Protein 2RIK (pdb70)

CATH classification: 2.60.40.10 (+2 more: 2.60.40.10, 2.60.40.10)

GO terms:
  GO:0031433 telethonin binding (F, IPI)

Solvent-accessible surface area: 16302 Å² total; per-residue (Å²): 94,169,47,69,7,118,2,78,79,118,14,118,68,55,92,22,5,53,40,103,65,18,78,6,117,0,57,1,54,27,43,80,121,15,133,18,37,2,7,36,78,128,182,92,13,144,126,86,51,41,42,119,64,57,88,95,170,47,37,1,22,0,30,1,89,139,3,69,120,57,7,40,9,81,0,9,0,99,1,32,22,121,44,22,173,37,47,8,51,5,91,2,22,25,37,66,51,8,148,20,88,99,146,20,82,112,71,68,93,11,60,49,100,76,116,10,113,2,54,0,72,1,13,35,18,118,128,18,111,31,53,4,49,44,75,155,95,86,17,130,95,44,88,50,42,111,48,54,69,98,168,44,37,0,14,0,40,0,76,105,1,26,63,118,10,34,19,80,0,23,0,64,0,70,20,71,25,28,70,27,60,11,64,6,49,3,99,4,23,48,24,1,24,12,166,138,144,22,155,85,44,110,11,95,124,52,39,75,9,75,2,63,2,88,4,88,9,34,44,115,27,146,40,24,3,50,17,106,208,176,77,15,162,80,44,197,61,34,119,44,111,58,112,76,118,64,0,4,0,69,0,28,99,4,69,66,77,6,52,26,91,0,43,0,99,0,34,30,105,29,27,58,99,62,6,48,2,32,1,56,55,117,133

Secondary structure (DSSP, 8-state):
--PPPEEEE----EEEETT--EEEEEEEESSSPPEEEEEETTEEP-SSSSEEEEEETTEEEEEESS--GGG-EEEEEEEEETTEEEEEEEEEEEEPPPEEEEPPPSEEEEETT--EEEEEEEESSSPPEEEEEETTEEPPPSSSEEEEEETTEEEEEE-S--GGG-EEEEEEEE-SS-EEEEEEEEEEEPPPB--SPPPPEEE-TT--EEEEEE-BSSS--EEEEEETTEEE-BTTTEEEEEETTEEEEEE-S--GGG-EEEEEEEEETTEEEEEEEEEEE--

Sequence (283 aa):
AMAPPFFDLKPVSVDLALGESGTFKCHVTGTAPIKITWAKDNREIRPGGNYKMTLVENTATLTVLKVTKGDAGQYTCYASNVAGKDSCSAQLGVQEPPRFIKKLEPSRIVKQDEHTRYECKIGGSPEIKVLWYKDETEIQESSKFRMSFVESVAVLEMYNLSVEDSGDYTCEAHNAAGSASSSTSLKVKEPPVFRKKPHPVETLKGADVHLECELQGTPPFQVSWHKDKRELRSGKKYKIMSENFLTSIHILNVDSADIGEYQCKASNDVGSYTCVGSITLKA

B-factor: mean 24.02, std 8.61, range [12.74, 64.42]

InterPro domains:
  IPR003598 Immunoglobulin subtype 2 [SM00408] (18-87)
  IPR003598 Immunoglobulin subtype 2 [SM00408] (116-183)
  IPR003598 Immunoglobulin subtype 2 [SM00408] (913-980)
  IPR003598 Immunoglobulin subtype 2 [SM00408] (1051-1120)
  IPR003598 Immunoglobulin subtype 2 [SM00408] (1260-1328)
  IPR003598 Immunoglobulin subtype 2 [SM00408] (1416-1484)
  IPR003598 Immunoglobulin subtype 2 [SM00408] (1515-1584)
  IPR003598 Immunoglobulin subtype 2 [SM00408] (1800-1866)
  IPR003599 Immunoglobulin domain subtype [SM00409] (12-98)
  IPR003599 Immunoglobulin domain subtype [SM00409] (110-194)
  IPR003599 Immunoglobulin domain subtype [SM00409] (907-991)
  IPR003599 Immunoglobulin domain subtype [SM00409] (1045-1131)
  IPR003599 Immunoglobulin domain subtype [SM00409] (1254-1339)
  IPR003599 Immunoglobulin domain subtype [SM00409] (1410-1495)
  IPR003599 Immunoglobulin domain subtype [SM00409] (1509-1597)
  IPR003599 Immunoglobulin domain subtype [SM00409] (1656-1742)
  IPR003599 Immunoglobulin domain subtype [SM00409] (1794-1877)
  IPR007110 Immunoglobulin-like domain [PS50835] (6-98)
  IPR007110 Immunoglobulin-like domain [PS50835] (104-192)
  IPR007110 Immunoglobulin-like domain [PS50835] (901-989)

Nearest PDB structures (foldseek):
  2rjm-assembly1_A  TM=1.002E+00  e=8.381E-58  Oryctolagus cuniculus
  3b43-assembly1_A  TM=7.632E-01  e=1.114E-49  Oryctolagus cuniculus
  4u7m-assembly1_A  TM=6.659E-01  e=2.032E-24  Homo sapiens
  6s9f-assembly1_A  TM=4.995E-01  e=5.567E-23  Drosophila melanogaster
  7ok5-assembly1_A  TM=4.390E-01  e=4.512E-23  Mus musculus

Structure (mmCIF, N/CA/C/O backbone):
data_2RIK
#
_entry.id   2RIK
#
_cell.length_a   86.686
_cell.length_b   86.294
_cell.length_c   44.698
_cell.angle_alpha   90.000
_cell.angle_beta   104.970
_cell.angle_gamma   90.000
#
_symmetry.space_group_name_H-M   'C 1 2 1'
#
loop_
_entity.id
_entity.type
_entity.pdbx_description
1 polymer Titin
2 water water
#
loop_
_atom_site.group_PDB
_atom_site.id
_atom_site.type_symbol
_atom_site.label_atom_id
_atom_site.label_alt_id
_atom_site.label_comp_id
_atom_site.label_asym_id
_atom_site.label_entity_id
_atom_site.label_seq_id
_atom_site.pdbx_PDB_ins_code
_atom_site.Cartn_x
_atom_site.Cartn_y
_atom_site.Cartn_z
_atom_site.occupancy
_atom_site.B_iso_or_equiv
_atom_site.auth_seq_id
_atom_site.auth_comp_id
_atom_site.auth_asym_id
_atom_site.auth_atom_id
_atom_site.pdbx_PDB_model_num
ATOM 1 N N . ALA A 1 2 ? -1.441 -4.278 35.673 1.00 31.97 -2 ALA A N 1
ATOM 2 C CA . ALA A 1 2 ? -2.080 -4.323 36.993 1.00 30.11 -2 ALA A CA 1
ATOM 3 C C . ALA A 1 2 ? -1.547 -3.182 37.859 1.00 30.76 -2 ALA A C 1
ATOM 4 O O . ALA A 1 2 ? -0.806 -3.437 38.806 1.00 33.44 -2 ALA A O 1
ATOM 6 N N . MET A 1 3 ? -1.826 -1.928 37.463 1.00 29.54 -1 MET A N 1
ATOM 7 C CA . MET A 1 3 ? -1.945 -0.773 38.384 1.00 28.53 -1 MET A CA 1
ATOM 8 C C . MET A 1 3 ? -1.881 0.660 37.869 1.00 23.75 -1 MET A C 1
ATOM 9 O O . MET A 1 3 ? -2.859 1.338 38.069 1.00 24.16 -1 MET A O 1
ATOM 14 N N . ALA A 1 4 ? -0.797 1.145 37.254 1.00 19.03 0 ALA A N 1
ATOM 15 C CA . ALA A 1 4 ? -0.827 2.528 36.738 1.00 17.64 0 ALA A CA 1
ATOM 16 C C . ALA A 1 4 ? -1.049 2.518 35.229 1.00 15.97 0 ALA A C 1
ATOM 17 O O . ALA A 1 4 ? -0.300 1.888 34.513 1.00 15.74 0 ALA A O 1
ATOM 19 N N . PRO A 1 5 ? -2.025 3.286 34.731 1.00 15.53 1 PRO A N 1
ATOM 20 C CA . PRO A 1 5 ? -2.166 3.333 33.265 1.00 15.00 1 PRO A CA 1
ATOM 21 C C . PRO A 1 5 ? -1.047 4.138 32.612 1.00 14.49 1 PRO A C 1
ATOM 22 O O . PRO A 1 5 ? -0.329 4.849 33.287 1.00 14.78 1 PRO A O 1
ATOM 26 N N . PRO A 1 6 ? -0.931 4.071 31.280 1.00 14.67 2 PRO A N 1
ATOM 27 C CA . PRO A 1 6 ? 0.146 4.806 30.619 1.00 14.39 2 PRO A CA 1
ATOM 28 C C . PRO A 1 6 ? -0.088 6.283 30.705 1.00 14.38 2 PRO A C 1
ATOM 29 O O . PRO A 1 6 ? -1.233 6.736 30.700 1.00 15.49 2 PRO A O 1
ATOM 33 N N . PHE A 1 7 ? 0.991 7.060 30.748 1.00 14.61 3 PHE A N 1
ATOM 34 C CA . PHE A 1 7 ? 0.879 8.514 30.704 1.00 15.16 3 PHE A CA 1
ATOM 35 C C . PHE A 1 7 ? 2.104 8.996 29.922 1.00 15.37 3 PHE A C 1
ATOM 36 O O . PHE A 1 7 ? 3.243 8.683 30.310 1.00 15.72 3 PHE A O 1
ATOM 44 N N . PHE A 1 8 ? 1.907 9.744 28.846 1.00 14.35 4 PHE A N 1
ATOM 45 C CA . PHE A 1 8 ? 3.045 10.319 28.139 1.00 14.39 4 PHE A CA 1
ATOM 46 C C . PHE A 1 8 ? 3.564 11.536 28.872 1.00 15.39 4 PHE A C 1
ATOM 47 O O . PHE A 1 8 ? 2.887 12.565 28.903 1.00 17.08 4 PHE A O 1
ATOM 55 N N . ASP A 1 9 ? 4.736 11.400 29.481 1.00 14.62 5 ASP A N 1
ATOM 56 C CA . ASP A 1 9 ? 5.334 12.520 30.205 1.00 15.21 5 ASP A CA 1
ATOM 57 C C . ASP A 1 9 ? 6.297 13.357 29.357 1.00 15.61 5 ASP A C 1
ATOM 58 O O . ASP A 1 9 ? 6.779 14.410 29.810 1.00 16.48 5 ASP A O 1
ATOM 63 N N . LEU A 1 10 ? 6.563 12.921 28.127 1.00 15.47 6 LEU A N 1
ATOM 64 C CA . LEU A 1 10 ? 7.215 13.768 27.131 1.00 16.24 6 LEU A CA 1
ATOM 65 C C . LEU A 1 10 ? 6.427 13.517 25.876 1.00 16.80 6 LEU A C 1
ATOM 66 O O . LEU A 1 10 ? 6.274 12.376 25.444 1.00 17.57 6 LEU A O 1
ATOM 71 N N . LYS A 1 11 ? 5.913 14.593 25.300 1.00 16.21 7 LYS A N 1
ATOM 72 C CA . LYS A 1 11 ? 5.103 14.525 24.093 1.00 17.69 7 LYS A CA 1
ATOM 73 C C . LYS A 1 11 ? 5.922 14.946 22.875 1.00 17.85 7 LYS A C 1
ATOM 74 O O . LYS A 1 11 ? 6.903 15.705 23.007 1.00 17.78 7 LYS A O 1
ATOM 80 N N . PRO A 1 12 ? 5.549 14.429 21.686 1.00 18.06 8 PRO A N 1
ATOM 81 C CA . PRO A 1 12 ? 6.308 14.732 20.480 1.00 19.04 8 PRO A CA 1
ATOM 82 C C . PRO A 1 12 ? 6.079 16.175 20.028 1.00 20.07 8 PRO A C 1
ATOM 83 O O . PRO A 1 12 ? 5.061 16.785 20.360 1.00 20.15 8 PRO A O 1
ATOM 87 N N . VAL A 1 13 ? 7.026 16.669 19.244 1.00 20.34 9 VAL A N 1
ATOM 88 C CA . VAL A 1 13 ? 7.058 18.051 18.805 1.00 20.00 9 VAL A CA 1
ATOM 89 C C . VAL A 1 13 ? 6.777 18.093 17.295 1.00 19.39 9 VAL A C 1
ATOM 90 O O . VAL A 1 13 ? 7.405 17.371 16.528 1.00 19.74 9 VAL A O 1
ATOM 94 N N . SER A 1 14 ? 5.811 18.917 16.910 1.00 18.74 10 SER A N 1
ATOM 95 C CA . SER A 1 14 ? 5.499 19.139 15.498 1.00 19.69 10 SER A CA 1
ATOM 96 C C . SER A 1 14 ? 6.681 19.741 14.754 1.00 20.21 10 SER A C 1
ATOM 97 O O . SER A 1 14 ? 7.444 20.547 15.297 1.00 21.98 10 SER A O 1
ATOM 100 N N . VAL A 1 15 ? 6.784 19.374 13.488 1.00 20.24 11 VAL A N 1
ATOM 101 C CA . VAL A 1 15 ? 7.907 19.816 12.666 1.00 20.50 11 VAL A CA 1
ATOM 102 C C . VAL A 1 15 ? 7.499 19.960 11.216 1.00 20.15 11 VAL A C 1
ATOM 103 O O . VAL A 1 15 ? 6.558 19.297 10.752 1.00 18.87 11 VAL A O 1
ATOM 107 N N . ASP A 1 16 ? 8.217 20.843 10.507 1.00 19.89 12 ASP A N 1
ATOM 108 C CA . ASP A 1 16 ? 8.174 20.908 9.055 1.00 20.14 12 ASP A CA 1
ATOM 109 C C . ASP A 1 16 ? 9.526 20.367 8.557 1.00 19.63 12 ASP A C 1
ATOM 110 O O . ASP A 1 16 ? 10.605 20.746 9.073 1.00 21.06 12 ASP A O 1
ATOM 115 N N . LEU A 1 17 ? 9.462 19.450 7.594 1.00 17.02 13 LEU A N 1
ATOM 116 C CA . LEU A 1 17 ? 10.630 18.812 6.994 1.00 17.52 13 LEU A CA 1
ATOM 117 C C . LEU A 1 17 ? 10.650 19.066 5.499 1.00 17.39 13 LEU A C 1
ATOM 118 O O . LEU A 1 17 ? 9.599 19.067 4.857 1.00 17.61 13 LEU A O 1
ATOM 123 N N . ALA A 1 18 ? 11.839 19.255 4.934 1.00 17.19 14 ALA A N 1
ATOM 124 C CA . ALA A 1 18 ? 11.963 19.403 3.479 1.00 17.04 14 ALA A CA 1
ATOM 125 C C . ALA A 1 18 ? 11.813 18.088 2.734 1.00 16.77 14 ALA A C 1
ATOM 126 O O . ALA A 1 18 ? 12.236 17.045 3.226 1.00 17.58 14 ALA A O 1
ATOM 128 N N . LEU A 1 19 ? 11.219 18.115 1.530 1.00 16.33 15 LEU A N 1
ATOM 129 C CA . LEU A 1 19 ? 11.195 16.928 0.665 1.00 18.06 15 LEU A CA 1
ATOM 130 C C . LEU A 1 19 ? 12.564 16.285 0.578 1.00 19.03 15 LEU A C 1
ATOM 131 O O . LEU A 1 19 ? 13.591 16.986 0.396 1.00 19.22 15 LEU A O 1
ATOM 136 N N . GLY A 1 20 ? 12.585 14.970 0.761 1.00 19.12 16 GLY A N 1
ATOM 137 C CA . GLY A 1 20 ? 13.800 14.200 0.689 1.00 19.74 16 GLY A CA 1
ATOM 138 C C . GLY A 1 20 ? 14.535 14.052 2.002 1.00 21.22 16 GLY A C 1
ATOM 139 O O . GLY A 1 20 ? 15.419 13.199 2.113 1.00 22.49 16 GLY A O 1
ATOM 140 N N . GLU A 1 21 ? 14.214 14.880 2.991 1.00 19.82 17 GLU A N 1
ATOM 141 C CA . GLU A 1 21 ? 14.964 14.823 4.253 1.00 20.44 17 GLU A CA 1
ATOM 142 C C . GLU A 1 21 ? 14.355 13.761 5.181 1.00 20.39 17 GLU A C 1
ATOM 143 O O . GLU A 1 21 ? 13.506 12.998 4.757 1.00 20.54 17 GLU A O 1
ATOM 149 N N . SER A 1 22 ? 14.879 13.630 6.387 1.00 19.99 18 SER A N 1
ATOM 150 C CA . SER A 1 22 ? 14.317 12.699 7.363 1.00 19.56 18 SER A CA 1
ATOM 151 C C . SER A 1 22 ? 14.109 13.479 8.645 1.00 18.60 18 SER A C 1
ATOM 152 O O . SER A 1 22 ? 14.604 14.592 8.806 1.00 18.98 18 SER A O 1
ATOM 155 N N . GLY A 1 23 ? 13.365 12.874 9.562 1.00 17.87 19 GLY A N 1
ATOM 156 C CA . GLY A 1 23 ? 13.124 13.502 10.842 1.00 16.42 19 GLY A CA 1
ATOM 157 C C . GLY A 1 23 ? 12.470 12.503 11.763 1.00 16.23 19 GLY A C 1
ATOM 158 O O . GLY A 1 23 ? 11.876 11.515 11.315 1.00 15.21 19 GLY A O 1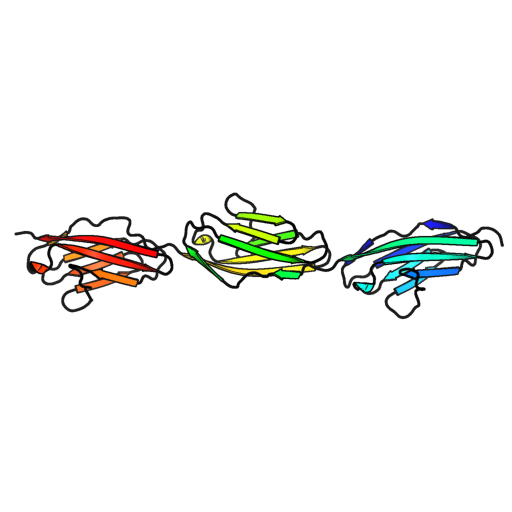
ATOM 159 N N . THR A 1 24 ? 12.532 12.798 13.061 1.00 16.07 20 THR A N 1
ATOM 160 C CA . THR A 1 24 ? 12.113 11.842 14.100 1.00 16.13 20 THR A CA 1
ATOM 161 C C . THR A 1 24 ? 11.196 12.487 15.128 1.00 17.06 20 THR A C 1
ATOM 162 O O . THR A 1 24 ? 11.551 13.544 15.676 1.00 19.24 20 THR A O 1
ATOM 166 N N . PHE A 1 25 ? 10.052 11.831 15.421 1.00 14.98 21 PHE A N 1
ATOM 167 C CA . PHE A 1 25 ? 9.212 12.197 16.592 1.00 15.79 21 PHE A CA 1
ATOM 168 C C . PHE A 1 25 ? 9.627 11.353 17.774 1.00 16.31 21 PHE A C 1
ATOM 169 O O . PHE A 1 25 ? 9.904 10.172 17.619 1.00 17.52 21 PHE A O 1
ATOM 177 N N . LYS A 1 26 ? 9.665 11.959 18.957 1.00 16.14 22 LYS A N 1
ATOM 178 C CA . LYS A 1 26 ? 10.083 11.277 20.170 1.00 17.37 22 LYS A CA 1
ATOM 179 C C . LYS A 1 26 ? 9.089 11.539 21.292 1.00 16.61 22 LYS A C 1
ATOM 180 O O . LYS A 1 26 ? 8.665 12.668 21.513 1.00 17.04 22 LYS A O 1
ATOM 186 N N . CYS A 1 27 ? 8.786 10.494 22.039 1.00 16.29 23 CYS A N 1
ATOM 187 C CA . CYS A 1 27 ? 8.020 10.678 23.265 1.00 16.95 23 CYS A CA 1
ATOM 188 C C . CYS A 1 27 ? 8.425 9.690 24.321 1.00 16.50 23 CYS A C 1
ATOM 189 O O . CYS A 1 27 ? 9.234 8.792 24.070 1.00 17.51 23 CYS A O 1
ATOM 192 N N . HIS A 1 28 ? 7.905 9.885 25.524 1.00 14.54 24 HIS A N 1
ATOM 193 C CA . HIS A 1 28 ? 8.290 9.024 26.632 1.00 14.60 24 HIS A CA 1
ATOM 194 C C . HIS A 1 28 ? 7.033 8.735 27.431 1.00 14.95 24 HIS A C 1
ATOM 195 O O . HIS A 1 28 ? 6.173 9.630 27.592 1.00 13.88 24 HIS A O 1
ATOM 202 N N . VAL A 1 29 ? 6.927 7.492 27.929 1.00 14.40 25 VAL A N 1
ATOM 203 C CA . VAL A 1 29 ? 5.714 7.051 28.636 1.00 15.28 25 VAL A CA 1
ATOM 204 C C . VAL A 1 29 ? 6.047 6.467 29.999 1.00 15.41 25 VAL A C 1
ATOM 205 O O . VAL A 1 29 ? 7.164 5.925 30.230 1.00 16.42 25 VAL A O 1
ATOM 209 N N . THR A 1 30 ? 5.118 6.632 30.937 1.00 14.42 26 THR A N 1
ATOM 210 C CA . THR A 1 30 ? 5.238 5.998 32.270 1.00 16.24 26 THR A CA 1
ATOM 211 C C . THR A 1 30 ? 4.028 5.083 32.435 1.00 15.98 26 THR A C 1
ATOM 212 O O . THR A 1 30 ? 3.032 5.243 31.725 1.00 15.85 26 THR A O 1
ATOM 216 N N . GLY A 1 31 ? 4.127 4.139 33.375 1.00 16.02 27 GLY A N 1
ATOM 217 C CA . GLY A 1 31 ? 3.002 3.281 33.739 1.00 15.80 27 GLY A CA 1
ATOM 218 C C . GLY A 1 31 ? 3.476 1.848 33.894 1.00 15.71 27 GLY A C 1
ATOM 219 O O . GLY A 1 31 ? 4.651 1.515 33.630 1.00 17.11 27 GLY A O 1
ATOM 220 N N . THR A 1 32 ? 2.558 1.002 34.329 1.00 14.67 28 THR A N 1
ATOM 221 C CA . THR A 1 32 ? 2.887 -0.396 34.602 1.00 15.23 28 THR A CA 1
ATOM 222 C C . THR A 1 32 ? 3.254 -1.174 33.343 1.00 15.37 28 THR A C 1
ATOM 223 O O . THR A 1 32 ? 2.512 -1.212 32.384 1.00 15.91 28 THR A O 1
ATOM 227 N N . ALA A 1 33 ? 4.428 -1.805 33.349 1.00 14.89 29 ALA A N 1
ATOM 228 C CA . ALA A 1 33 ? 4.899 -2.536 32.165 1.00 15.36 29 ALA A CA 1
ATOM 229 C C . ALA A 1 33 ? 4.174 -3.885 32.078 1.00 15.55 29 ALA A C 1
ATOM 230 O O . ALA A 1 33 ? 3.791 -4.450 33.103 1.00 17.14 29 ALA A O 1
ATOM 232 N N . PRO A 1 34 ? 3.995 -4.429 30.867 1.00 16.08 30 PRO A N 1
ATOM 233 C CA . PRO A 1 34 ? 4.396 -3.924 29.548 1.00 16.74 30 PRO A CA 1
ATOM 234 C C . PRO A 1 34 ? 3.416 -2.907 29.009 1.00 16.33 30 PRO A C 1
ATOM 235 O O . PRO A 1 34 ? 2.180 -3.114 29.118 1.00 17.04 30 PRO A O 1
ATOM 239 N N . ILE A 1 35 ? 3.971 -1.810 28.484 1.00 16.33 31 ILE A N 1
ATOM 240 C CA . ILE A 1 35 ? 3.130 -0.825 27.782 1.00 16.03 31 ILE A CA 1
ATOM 241 C C . ILE A 1 35 ? 3.321 -1.094 26.303 1.00 17.18 31 ILE A C 1
ATOM 242 O O . ILE A 1 35 ? 4.460 -1.035 25.790 1.00 18.64 31 ILE A O 1
ATOM 247 N N . LYS A 1 36 ? 2.214 -1.398 25.629 1.00 16.85 32 LYS A N 1
ATOM 248 C CA . LYS A 1 36 ? 2.222 -1.602 24.174 1.00 18.14 32 LYS A CA 1
ATOM 249 C C . LYS A 1 36 ? 2.159 -0.262 23.480 1.00 16.64 32 LYS A C 1
ATOM 250 O O . LYS A 1 36 ? 1.310 0.565 23.825 1.00 16.54 32 LYS A O 1
ATOM 256 N N . ILE A 1 37 ? 3.007 -0.067 22.473 1.00 14.98 33 ILE A N 1
ATOM 257 C CA . ILE A 1 37 ? 3.038 1.163 21.701 1.00 15.62 33 ILE A CA 1
ATOM 258 C C . ILE A 1 37 ? 2.733 0.891 20.249 1.00 15.79 33 ILE A C 1
ATOM 259 O O . ILE A 1 37 ? 3.278 -0.058 19.649 1.00 16.85 33 ILE A O 1
ATOM 264 N N . THR A 1 38 ? 1.827 1.683 19.690 1.00 15.63 34 THR A N 1
ATOM 265 C CA . THR A 1 38 ? 1.575 1.650 18.247 1.00 15.68 34 THR A CA 1
ATOM 266 C C . THR A 1 38 ? 1.587 3.110 17.771 1.00 15.73 34 THR A C 1
ATOM 267 O O . THR A 1 38 ? 1.352 4.043 18.544 1.00 17.94 34 THR A O 1
ATOM 271 N N . TRP A 1 39 ? 1.865 3.311 16.497 1.00 14.92 35 TRP A N 1
ATOM 272 C CA . TRP A 1 39 ? 1.765 4.631 15.887 1.00 14.06 35 TRP A CA 1
ATOM 273 C C . TRP A 1 39 ? 0.736 4.637 14.778 1.00 14.42 35 TRP A C 1
ATOM 274 O O . TRP A 1 39 ? 0.480 3.594 14.157 1.00 15.64 35 TRP A O 1
ATOM 285 N N . ALA A 1 40 ? 0.173 5.820 14.526 1.00 12.93 36 ALA A N 1
ATOM 286 C CA . ALA A 1 40 ? -0.741 5.986 13.387 1.00 14.23 36 ALA A CA 1
ATOM 287 C C . ALA A 1 40 ? -0.394 7.250 12.643 1.00 15.65 36 ALA A C 1
ATOM 288 O O . ALA A 1 40 ? 0.066 8.234 13.224 1.00 16.38 36 ALA A O 1
ATOM 290 N N . LYS A 1 41 ? -0.622 7.222 11.336 1.00 14.47 37 LYS A N 1
ATOM 291 C CA . LYS A 1 41 ? -0.447 8.399 10.479 1.00 14.79 37 LYS A CA 1
ATOM 292 C C . LYS A 1 41 ? -1.845 8.667 9.893 1.00 14.69 37 LYS A C 1
ATOM 293 O O . LYS A 1 41 ? -2.421 7.848 9.168 1.00 15.87 37 LYS A O 1
ATOM 299 N N . ASP A 1 42 ? -2.399 9.828 10.259 1.00 16.07 38 ASP A N 1
ATOM 300 C CA . ASP A 1 42 ? -3.795 10.167 9.905 1.00 16.11 38 ASP A CA 1
ATOM 301 C C . ASP A 1 42 ? -4.721 8.973 10.179 1.00 15.54 38 ASP A C 1
ATOM 302 O O . ASP A 1 42 ? -5.556 8.580 9.342 1.00 15.73 38 ASP A O 1
ATOM 307 N N . ASN A 1 43 ? -4.535 8.421 11.381 1.00 14.40 39 ASN A N 1
ATOM 308 C CA . ASN A 1 43 ? -5.317 7.307 11.914 1.00 13.41 39 ASN A CA 1
ATOM 309 C C . ASN A 1 43 ? -5.005 5.931 11.369 1.00 12.95 39 ASN A C 1
ATOM 310 O O . ASN A 1 43 ? -5.475 4.961 11.918 1.00 13.80 39 ASN A O 1
ATOM 315 N N . ARG A 1 44 ? -4.245 5.838 10.286 1.00 13.27 40 ARG A N 1
ATOM 316 C CA . ARG A 1 44 ? -3.865 4.532 9.772 1.00 13.65 40 ARG A CA 1
ATOM 317 C C . ARG A 1 44 ? -2.667 3.955 10.549 1.00 13.50 40 ARG A C 1
ATOM 318 O O . ARG A 1 44 ? -1.641 4.633 10.710 1.00 14.78 40 ARG A O 1
ATOM 326 N N . GLU A 1 45 ? -2.782 2.696 10.980 1.00 13.85 41 GLU A N 1
ATOM 327 C CA . GLU A 1 45 ? -1.692 2.023 11.697 1.00 15.61 41 GLU A CA 1
ATOM 328 C C . GLU A 1 45 ? -0.427 2.078 10.858 1.00 15.67 41 GLU A C 1
ATOM 329 O O . GLU A 1 45 ? -0.464 1.757 9.630 1.00 16.25 41 GLU A O 1
ATOM 335 N N . ILE A 1 46 ? 0.673 2.499 11.492 1.00 14.71 42 ILE A N 1
ATOM 336 C CA . ILE A 1 46 ? 1.975 2.469 10.813 1.00 16.67 42 ILE A CA 1
ATOM 337 C C . ILE A 1 46 ? 2.580 1.071 10.946 1.00 17.77 42 ILE A C 1
ATOM 338 O O . ILE A 1 46 ? 2.732 0.531 12.045 1.00 19.25 42 ILE A O 1
ATOM 343 N N . ARG A 1 47 ? 2.940 0.518 9.799 1.00 20.24 43 ARG A N 1
ATOM 344 C CA . ARG A 1 47 ? 3.458 -0.833 9.719 1.00 22.49 43 ARG A CA 1
ATOM 345 C C . ARG A 1 47 ? 4.913 -0.752 9.282 1.00 23.24 43 ARG A C 1
ATOM 346 O O . ARG A 1 47 ? 5.283 0.174 8.557 1.00 23.10 43 ARG A O 1
ATOM 354 N N . PRO A 1 48 ? 5.746 -1.708 9.744 1.00 25.03 44 PRO A N 1
ATOM 355 C CA . PRO A 1 48 ? 7.172 -1.699 9.378 1.00 25.44 44 PRO A CA 1
ATOM 356 C C . PRO A 1 48 ? 7.425 -2.018 7.910 1.00 25.90 44 PRO A C 1
ATOM 357 O O . PRO A 1 48 ? 6.557 -2.601 7.235 1.00 26.31 44 PRO A O 1
ATOM 361 N N . GLY A 1 49 ? 8.609 -1.643 7.427 1.00 26.05 45 GLY A N 1
ATOM 362 C CA . GLY A 1 49 ? 9.088 -2.055 6.098 1.00 26.49 45 GLY A CA 1
ATOM 363 C C . GLY A 1 49 ? 8.849 -1.038 4.993 1.00 26.53 45 GLY A C 1
ATOM 364 O O . GLY A 1 49 ? 9.056 -1.330 3.804 1.00 27.61 45 GLY A O 1
ATOM 365 N N . GLY A 1 50 ? 8.394 0.154 5.384 1.00 25.22 46 GLY A N 1
ATOM 366 C CA . GLY A 1 50 ? 8.100 1.215 4.431 1.00 23.79 46 GLY A CA 1
ATOM 367 C C . GLY A 1 50 ? 8.951 2.423 4.769 1.00 22.79 46 GLY A C 1
ATOM 368 O O . GLY A 1 50 ? 10.142 2.294 5.027 1.00 23.90 46 GLY A O 1
ATOM 369 N N . ASN A 1 51 ? 8.328 3.591 4.788 1.00 20.70 47 ASN A N 1
ATOM 370 C CA . ASN A 1 51 ? 9.059 4.845 4.962 1.00 19.49 47 ASN A CA 1
ATOM 371 C C . ASN A 1 51 ? 9.148 5.266 6.420 1.00 19.62 47 ASN A C 1
ATOM 372 O O . ASN A 1 51 ? 9.666 6.329 6.700 1.00 19.06 47 ASN A O 1
ATOM 377 N N . TYR A 1 52 ? 8.622 4.454 7.331 1.00 18.65 48 TYR A N 1
ATOM 378 C CA . TYR A 1 52 ? 8.596 4.837 8.743 1.00 19.56 48 TYR A CA 1
ATOM 379 C C . TYR A 1 52 ? 9.357 3.767 9.529 1.00 20.26 48 TYR A C 1
ATOM 380 O O . TYR A 1 52 ? 9.218 2.554 9.242 1.00 22.20 48 TYR A O 1
ATOM 389 N N . LYS A 1 53 ? 10.178 4.195 10.484 1.00 18.82 49 LYS A N 1
ATOM 390 C CA . LYS A 1 53 ? 10.869 3.261 11.345 1.00 19.80 49 LYS A CA 1
ATOM 391 C C . LYS A 1 53 ? 10.515 3.620 12.788 1.00 19.82 49 LYS A C 1
ATOM 392 O O . LYS A 1 53 ? 10.677 4.774 13.193 1.00 19.68 49 LYS A O 1
ATOM 398 N N . MET A 1 54 ? 10.008 2.637 13.517 1.00 19.87 50 MET A N 1
ATOM 399 C CA . MET A 1 54 ? 9.648 2.808 14.932 1.00 22.21 50 MET A CA 1
ATOM 400 C C . MET A 1 54 ? 10.736 2.188 15.791 1.00 20.91 50 MET A C 1
ATOM 401 O O . MET A 1 54 ? 11.288 1.133 15.454 1.00 22.43 50 MET A O 1
ATOM 406 N N . THR A 1 55 ? 11.074 2.863 16.883 1.00 19.21 51 THR A N 1
ATOM 407 C CA . THR A 1 55 ? 11.925 2.256 17.895 1.00 19.79 51 THR A CA 1
ATOM 408 C C . THR A 1 55 ? 11.292 2.429 19.256 1.00 18.97 51 THR A C 1
ATOM 409 O O . THR A 1 55 ? 10.578 3.412 19.511 1.00 19.45 51 THR A O 1
ATOM 413 N N . LEU A 1 56 ? 11.538 1.472 20.133 1.00 18.16 52 LEU A N 1
ATOM 414 C CA . LEU A 1 56 ? 11.046 1.564 21.496 1.00 19.68 52 LEU A CA 1
ATOM 415 C C . LEU A 1 56 ? 12.138 1.027 22.411 1.00 20.62 52 LEU A C 1
ATOM 416 O O . LEU A 1 56 ? 12.515 -0.143 22.316 1.00 22.88 52 LEU A O 1
ATOM 421 N N . VAL A 1 57 ? 12.670 1.881 23.270 1.00 20.22 53 VAL A N 1
ATOM 422 C CA . VAL A 1 57 ? 13.693 1.414 24.198 1.00 20.71 53 VAL A CA 1
ATOM 423 C C . VAL A 1 57 ? 13.398 1.975 25.574 1.00 19.63 53 VAL A C 1
ATOM 424 O O . VAL A 1 57 ? 13.356 3.189 25.745 1.00 18.20 53 VAL A O 1
ATOM 428 N N . GLU A 1 58 ? 13.175 1.089 26.539 1.00 20.22 54 GLU A N 1
ATOM 429 C CA . GLU A 1 58 ? 12.825 1.487 27.898 1.00 21.59 54 GLU A CA 1
ATOM 430 C C . GLU A 1 58 ? 11.861 2.667 27.949 1.00 21.13 54 GLU A C 1
ATOM 431 O O . GLU A 1 58 ? 12.182 3.699 28.532 1.00 23.41 54 GLU A O 1
ATOM 437 N N . ASN A 1 59 ? 10.717 2.505 27.324 1.00 21.30 55 ASN A N 1
ATOM 438 C CA . ASN A 1 59 ? 9.638 3.501 27.405 1.00 19.43 55 ASN A CA 1
ATOM 439 C C . ASN A 1 59 ? 9.865 4.851 26.673 1.00 18.75 55 ASN A C 1
ATOM 440 O O . ASN A 1 59 ? 9.016 5.752 26.762 1.00 17.74 55 ASN A O 1
ATOM 445 N N . THR A 1 60 ? 10.948 4.963 25.926 1.00 17.74 56 THR A N 1
ATOM 446 C CA . THR A 1 60 ? 11.120 6.062 24.968 1.00 16.43 56 THR A CA 1
ATOM 447 C C . THR A 1 60 ? 10.728 5.533 23.589 1.00 16.91 56 THR A C 1
ATOM 448 O O . THR A 1 60 ? 11.310 4.545 23.109 1.00 16.54 56 THR A O 1
ATOM 452 N N . ALA A 1 61 ? 9.736 6.160 22.962 1.00 15.55 57 ALA A N 1
ATOM 453 C CA . ALA A 1 61 ? 9.259 5.708 21.664 1.00 16.16 57 ALA A CA 1
ATOM 454 C C . ALA A 1 61 ? 9.602 6.743 20.623 1.00 16.30 57 ALA A C 1
ATOM 455 O O . ALA A 1 61 ? 9.387 7.913 20.834 1.00 17.21 57 ALA A O 1
ATOM 457 N N . THR A 1 62 ? 10.112 6.296 19.483 1.00 15.61 58 THR A N 1
ATOM 458 C CA . THR A 1 62 ? 10.447 7.213 18.408 1.00 15.96 58 THR A CA 1
ATOM 459 C C . THR A 1 62 ? 9.869 6.710 17.084 1.00 16.16 58 THR A C 1
ATOM 460 O O . THR A 1 62 ? 9.710 5.493 16.891 1.00 16.57 58 THR A O 1
ATOM 464 N N . LEU A 1 63 ? 9.539 7.649 16.203 1.00 15.30 59 LEU A N 1
ATOM 465 C CA . LEU A 1 63 ? 9.079 7.346 14.842 1.00 15.06 59 LEU A CA 1
ATOM 466 C C . LEU A 1 63 ? 9.866 8.218 13.900 1.00 14.91 59 LEU A C 1
ATOM 467 O O . LEU A 1 63 ? 9.829 9.431 14.005 1.00 15.08 59 LEU A O 1
ATOM 472 N N . THR A 1 64 ? 10.597 7.572 13.003 1.00 13.91 60 THR A N 1
ATOM 473 C CA . THR A 1 64 ? 11.418 8.274 12.033 1.00 15.68 60 THR A CA 1
ATOM 474 C C . THR A 1 64 ? 10.798 8.152 10.659 1.00 15.19 60 THR A C 1
ATOM 475 O O . THR A 1 64 ? 10.444 7.041 10.213 1.00 15.59 60 THR A O 1
ATOM 479 N N . VAL A 1 65 ? 10.638 9.293 9.983 1.00 15.85 61 VAL A N 1
ATOM 480 C CA . VAL A 1 65 ? 10.242 9.293 8.575 1.00 17.52 61 VAL A CA 1
ATOM 481 C C . VAL A 1 65 ? 11.565 9.293 7.785 1.00 17.48 61 VAL A C 1
ATOM 482 O O . VAL A 1 65 ? 12.382 10.233 7.897 1.00 18.39 61 VAL A O 1
ATOM 486 N N . LEU A 1 66 ? 11.758 8.245 6.978 1.00 18.82 62 LEU A N 1
ATOM 487 C CA . LEU A 1 66 ? 13.074 7.981 6.401 1.00 18.72 62 LEU A CA 1
ATOM 488 C C . LEU A 1 66 ? 13.466 8.907 5.245 1.00 18.76 62 LEU A C 1
ATOM 489 O O . LEU A 1 66 ? 14.594 9.416 5.178 1.00 18.17 62 LEU A O 1
ATOM 494 N N . LYS A 1 67 ? 12.532 9.118 4.329 1.00 18.64 63 LYS A N 1
ATOM 495 C CA . LYS A 1 67 ? 12.755 10.017 3.197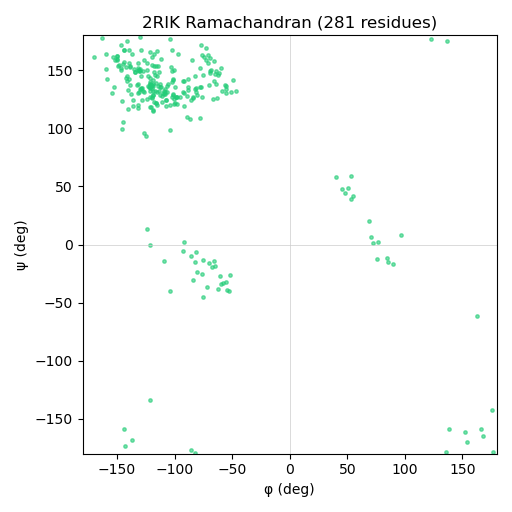 1.00 19.83 63 LYS A CA 1
ATOM 496 C C . LYS A 1 67 ? 11.432 10.689 2.932 1.00 18.85 63 LYS A C 1
ATOM 497 O O . LYS A 1 67 ? 10.490 10.067 2.426 1.00 20.91 63 LYS A O 1
ATOM 503 N N . VAL A 1 68 ? 11.356 11.954 3.322 1.00 18.53 64 VAL A N 1
ATOM 504 C CA . VAL A 1 68 ? 10.118 12.728 3.261 1.00 19.63 64 VAL A CA 1
ATOM 505 C C . VAL A 1 68 ? 9.564 12.938 1.850 1.00 19.58 64 VAL A C 1
ATOM 506 O O . VAL A 1 68 ? 10.264 13.432 0.960 1.00 19.89 64 VAL A O 1
ATOM 510 N N . THR A 1 69 ? 8.292 12.559 1.686 1.00 20.15 65 THR A N 1
ATOM 511 C CA . THR A 1 69 ? 7.540 12.797 0.453 1.00 20.38 65 THR A CA 1
ATOM 512 C C . THR A 1 69 ? 6.311 13.633 0.796 1.00 19.58 65 THR A C 1
ATOM 513 O O . THR A 1 69 ? 5.962 13.799 1.960 1.00 18.35 65 THR A O 1
ATOM 517 N N . LYS A 1 70 ? 5.665 14.191 -0.222 1.00 19.93 66 LYS A N 1
ATOM 518 C CA . LYS A 1 70 ? 4.527 15.070 0.040 1.00 19.77 66 LYS A CA 1
ATOM 519 C C . LYS A 1 70 ? 3.447 14.335 0.789 1.00 19.16 66 LYS A C 1
ATOM 520 O O . LYS A 1 70 ? 2.772 14.930 1.628 1.00 18.74 66 LYS A O 1
ATOM 526 N N . GLY A 1 71 ? 3.316 13.035 0.490 1.00 18.54 67 GLY A N 1
ATOM 527 C CA . GLY A 1 71 ? 2.288 12.171 1.095 1.00 18.54 67 GLY A CA 1
ATOM 528 C C . GLY A 1 71 ? 2.469 11.977 2.596 1.00 18.57 67 GLY A C 1
ATOM 529 O O . GLY A 1 71 ? 1.544 11.556 3.306 1.00 20.80 67 GLY A O 1
ATOM 530 N N . ASP A 1 72 ? 3.675 12.253 3.089 1.00 18.19 68 ASP A N 1
ATOM 531 C CA . ASP A 1 72 ? 3.979 12.061 4.516 1.00 17.54 68 ASP A CA 1
ATOM 532 C C . ASP A 1 72 ? 3.388 13.135 5.435 1.00 16.72 68 ASP A C 1
ATOM 533 O O . ASP A 1 72 ? 3.384 12.994 6.659 1.00 16.06 68 ASP A O 1
ATOM 538 N N . ALA A 1 73 ? 2.916 14.232 4.853 1.00 15.73 69 ALA A N 1
ATOM 539 C CA . ALA A 1 73 ? 2.347 15.315 5.654 1.00 15.82 69 ALA A CA 1
ATOM 540 C C . ALA A 1 73 ? 1.111 14.798 6.360 1.00 16.46 69 ALA A C 1
ATOM 541 O O . ALA A 1 73 ? 0.312 14.053 5.755 1.00 17.61 69 ALA A O 1
ATOM 543 N N . GLY A 1 74 ? 0.950 15.161 7.628 1.00 15.95 70 GLY A N 1
ATOM 544 C CA . GLY A 1 74 ? -0.239 14.682 8.353 1.00 16.63 70 GLY A CA 1
ATOM 545 C C . GLY A 1 74 ? 0.000 14.618 9.833 1.00 16.15 70 GLY A C 1
ATOM 546 O O . GLY A 1 74 ? 1.012 15.095 10.328 1.00 16.04 70 GLY A O 1
ATOM 547 N N . GLN A 1 75 ? -0.948 14.005 10.543 1.00 16.00 71 GLN A N 1
ATOM 548 C CA . GLN A 1 75 ? -0.871 13.885 11.991 1.00 16.22 71 GLN A CA 1
ATOM 549 C C . GLN A 1 75 ? -0.319 12.526 12.361 1.00 16.81 71 GLN A C 1
ATOM 550 O O . GLN A 1 75 ? -0.852 11.495 11.901 1.00 17.20 71 GLN A O 1
ATOM 556 N N . TYR A 1 76 ? 0.730 12.537 13.194 1.00 15.49 72 TYR A N 1
ATOM 557 C CA . TYR A 1 76 ? 1.335 11.313 13.693 1.00 15.26 72 TYR A CA 1
ATOM 558 C C . TYR A 1 76 ? 0.966 11.147 15.158 1.00 15.48 72 TYR A C 1
ATOM 559 O O . TYR A 1 76 ? 1.195 12.047 15.968 1.00 17.67 72 TYR A O 1
ATOM 568 N N . THR A 1 77 ? 0.368 10.013 15.490 1.00 15.31 73 THR A N 1
ATOM 569 C CA . THR A 1 77 ? -0.103 9.749 16.865 1.00 14.21 73 THR A CA 1
ATOM 570 C C . THR A 1 77 ? 0.538 8.523 17.451 1.00 14.01 73 THR A C 1
ATOM 571 O O . THR A 1 77 ? 0.650 7.511 16.775 1.00 14.93 73 THR A O 1
ATOM 575 N N . CYS A 1 78 ? 1.040 8.635 18.686 1.00 14.14 74 CYS A N 1
ATOM 576 C CA . CYS A 1 78 ? 1.554 7.472 19.400 1.00 13.75 74 CYS A CA 1
ATOM 577 C C . CYS A 1 78 ? 0.507 7.035 20.433 1.00 13.73 74 CYS A C 1
ATOM 578 O O . CYS A 1 78 ? 0.025 7.852 21.204 1.00 15.10 74 CYS A O 1
ATOM 581 N N . TYR A 1 79 ? 0.140 5.759 20.372 1.00 12.74 75 TYR A N 1
ATOM 582 C CA . TYR A 1 79 ? -0.801 5.166 21.311 1.00 13.51 75 TYR A CA 1
ATOM 583 C C . TYR A 1 79 ? -0.072 4.262 22.286 1.00 14.13 75 TYR A C 1
ATOM 584 O O . TYR A 1 79 ? 0.703 3.388 21.889 1.00 15.31 75 TYR A O 1
ATOM 593 N N . ALA A 1 80 ? -0.427 4.366 23.558 1.00 14.51 76 ALA A N 1
ATOM 594 C CA . ALA A 1 80 ? 0.131 3.475 24.572 1.00 14.70 76 ALA A CA 1
ATOM 595 C C . ALA A 1 80 ? -0.995 2.763 25.279 1.00 15.56 76 ALA A C 1
ATOM 596 O O . ALA A 1 80 ? -2.027 3.381 25.588 1.00 16.83 76 ALA A O 1
ATOM 598 N N . SER A 1 81 ? -0.830 1.463 25.506 1.00 14.98 77 SER A N 1
ATOM 599 C CA . SER A 1 81 ? -1.852 0.739 26.262 1.00 15.97 77 SER A CA 1
ATOM 600 C C . SER A 1 81 ? -1.252 -0.284 27.190 1.00 15.64 77 SER A C 1
ATOM 601 O O . SER A 1 81 ? -0.204 -0.877 26.909 1.00 15.81 77 SER A O 1
ATOM 605 N N . ASN A 1 82 ? -1.898 -0.455 28.336 1.00 14.61 78 ASN A N 1
ATOM 606 C CA . ASN A 1 82 ? -1.612 -1.577 29.200 1.00 14.14 78 ASN A CA 1
ATOM 607 C C . ASN A 1 82 ? -2.897 -2.089 29.865 1.00 15.56 78 ASN A C 1
ATOM 608 O O . ASN A 1 82 ? -4.007 -1.655 29.504 1.00 15.90 78 ASN A O 1
ATOM 613 N N . VAL A 1 83 ? -2.759 -3.040 30.786 1.00 17.02 79 VAL A N 1
ATOM 614 C CA . VAL A 1 83 ? -3.973 -3.588 31.457 1.00 18.51 79 VAL A CA 1
ATOM 615 C C . VAL A 1 83 ? -4.828 -2.483 32.095 1.00 17.83 79 VAL A C 1
ATOM 616 O O . VAL A 1 83 ? -6.068 -2.504 32.021 1.00 21.42 79 VAL A O 1
ATOM 622 N N . ALA A 1 84 ? -4.158 -1.505 32.676 1.00 16.66 80 ALA A N 1
ATOM 623 C CA . ALA A 1 84 ? -4.816 -0.439 33.420 1.00 15.72 80 ALA A CA 1
ATOM 624 C C . ALA A 1 84 ? -5.487 0.639 32.556 1.00 14.71 80 ALA A C 1
ATOM 625 O O . ALA A 1 84 ? -6.395 1.334 33.055 1.00 14.87 80 ALA A O 1
ATOM 627 N N . GLY A 1 85 ? -5.027 0.848 31.320 1.00 13.48 81 GLY A N 1
ATOM 628 C CA . GLY A 1 85 ? -5.582 1.953 30.561 1.00 13.38 81 GLY A CA 1
ATOM 629 C C . GLY A 1 85 ? -4.813 2.323 29.328 1.00 13.69 81 GLY A C 1
ATOM 630 O O . GLY A 1 85 ? -4.085 1.498 28.768 1.00 13.75 81 GLY A O 1
ATOM 631 N N . LYS A 1 86 ? -5.032 3.558 28.888 1.00 12.81 82 LYS A N 1
ATOM 632 C CA . LYS A 1 86 ? -4.550 4.024 27.609 1.00 13.56 82 LYS A CA 1
ATOM 633 C C . LYS A 1 86 ? -4.175 5.485 27.646 1.00 13.58 82 LYS A C 1
ATOM 634 O O . LYS A 1 86 ? -4.732 6.265 28.420 1.00 14.39 82 LYS A O 1
ATOM 640 N N . ASP A 1 87 ? -3.221 5.876 26.794 1.00 13.10 83 ASP A N 1
ATOM 641 C CA . ASP A 1 87 ? -2.981 7.287 26.490 1.00 13.85 83 ASP A CA 1
ATOM 642 C C . ASP A 1 87 ? -2.602 7.434 25.030 1.00 13.13 83 ASP A C 1
ATOM 643 O O . ASP A 1 87 ? -2.361 6.432 24.328 1.00 12.97 83 ASP A O 1
ATOM 648 N N . SER A 1 88 ? -2.601 8.665 24.556 1.00 13.46 84 SER A N 1
ATOM 649 C CA . SER A 1 88 ? -2.098 8.930 23.213 1.00 15.00 84 SER A CA 1
ATOM 650 C C . SER A 1 88 ? -1.553 10.337 23.164 1.00 16.61 84 SER A C 1
ATOM 651 O O . SER A 1 88 ? -1.912 11.202 23.992 1.00 18.22 84 SER A O 1
ATOM 654 N N . CYS A 1 89 ? -0.696 10.576 22.184 1.00 16.53 85 CYS A N 1
ATOM 655 C CA . CYS A 1 89 ? -0.161 11.939 21.983 1.00 17.23 85 CYS A CA 1
ATOM 656 C C . CYS A 1 89 ? 0.085 12.111 20.490 1.00 17.29 85 CYS A C 1
ATOM 657 O O . CYS A 1 89 ? 0.340 11.143 19.800 1.00 16.95 85 CYS A O 1
ATOM 660 N N . SER A 1 90 ? 0.060 13.352 20.004 1.00 17.83 86 SER A N 1
ATOM 661 C CA . SER A 1 90 ? 0.135 13.557 18.549 1.00 18.04 86 SER A CA 1
ATOM 662 C C . SER A 1 90 ? 1.040 14.749 18.227 1.00 18.18 86 SER A C 1
ATOM 663 O O . SER A 1 90 ? 1.223 15.667 19.046 1.00 20.06 86 SER A O 1
ATOM 666 N N . ALA A 1 91 ? 1.577 14.730 17.018 1.00 17.07 87 ALA A N 1
ATOM 667 C CA . ALA A 1 91 ? 2.348 15.865 16.491 1.00 16.68 87 ALA A CA 1
ATOM 668 C C . ALA A 1 91 ? 2.052 15.952 15.004 1.00 17.61 87 ALA A C 1
ATOM 669 O O . ALA A 1 91 ? 1.656 14.962 14.389 1.00 16.93 87 ALA A O 1
ATOM 671 N N . GLN A 1 92 ? 2.208 17.143 14.428 1.00 17.45 88 GLN A N 1
ATOM 672 C CA . GLN A 1 92 ? 1.956 17.318 13.004 1.00 18.01 88 GLN A CA 1
ATOM 673 C C . GLN A 1 92 ? 3.274 17.356 12.232 1.00 17.86 88 GLN A C 1
ATOM 674 O O . GLN A 1 92 ? 4.298 17.899 12.708 1.00 19.63 88 GLN A O 1
ATOM 680 N N . LEU A 1 93 ? 3.260 16.764 11.048 1.00 16.58 89 LEU A N 1
ATOM 681 C CA . LEU A 1 93 ? 4.362 16.903 10.113 1.00 17.15 89 LEU A CA 1
ATOM 682 C C . LEU A 1 93 ? 3.906 17.725 8.928 1.00 16.50 89 LEU A C 1
ATOM 683 O O . LEU A 1 93 ? 2.947 17.371 8.261 1.00 16.70 89 LEU A O 1
ATOM 688 N N . GLY A 1 94 ? 4.606 18.833 8.681 1.00 15.86 90 GLY A N 1
ATOM 689 C CA . GLY A 1 94 ? 4.386 19.631 7.449 1.00 15.69 90 GLY A CA 1
ATOM 690 C C . GLY A 1 94 ? 5.505 19.302 6.483 1.00 16.45 90 GLY A C 1
ATOM 691 O O . GLY A 1 94 ? 6.610 18.997 6.913 1.00 18.25 90 GLY A O 1
ATOM 692 N N . VAL A 1 95 ? 5.249 19.357 5.183 1.00 16.23 91 VAL A N 1
ATOM 693 C CA . VAL A 1 95 ? 6.270 19.025 4.210 1.00 16.83 91 VAL A CA 1
ATOM 694 C C . VAL A 1 95 ? 6.508 20.266 3.349 1.00 18.13 91 VAL A C 1
ATOM 695 O O . VAL A 1 95 ? 5.570 20.818 2.788 1.00 18.87 91 VAL A O 1
ATOM 699 N N . GLN A 1 96 ? 7.776 20.682 3.275 1.00 17.82 92 GLN A N 1
ATOM 700 C CA . GLN A 1 96 ? 8.195 21.844 2.470 1.00 19.29 92 GLN A CA 1
ATOM 701 C C . GLN A 1 96 ? 8.682 21.418 1.094 1.00 18.94 92 GLN A C 1
ATOM 702 O O . GLN A 1 96 ? 9.532 20.532 0.949 1.00 18.56 92 GLN A O 1
ATOM 708 N N . GLU A 1 97 ? 8.099 22.024 0.062 1.00 20.08 93 GLU A N 1
ATOM 709 C CA . GLU A 1 97 ? 8.464 21.778 -1.325 1.00 22.01 93 GLU A CA 1
ATOM 710 C C . GLU A 1 97 ? 9.343 22.939 -1.781 1.00 20.29 93 GLU A C 1
ATOM 711 O O . GLU A 1 97 ? 9.068 24.059 -1.393 1.00 19.97 93 GLU A O 1
ATOM 717 N N . PRO A 1 98 ? 10.376 22.661 -2.579 1.00 20.03 94 PRO A N 1
ATOM 718 C CA . PRO A 1 98 ? 11.267 23.768 -3.041 1.00 19.62 94 PRO A CA 1
ATOM 719 C C . PRO A 1 98 ? 10.598 24.683 -4.055 1.00 19.80 94 PRO A C 1
ATOM 720 O O . PRO A 1 98 ? 9.578 24.326 -4.613 1.00 19.06 94 PRO A O 1
ATOM 724 N N . PRO A 1 99 ? 11.155 25.882 -4.265 1.00 19.85 95 PRO A N 1
ATOM 725 C CA . PRO A 1 99 ? 10.567 26.839 -5.195 1.00 19.81 95 PRO A CA 1
ATOM 726 C C . PRO A 1 99 ? 10.589 26.317 -6.619 1.00 20.43 95 PRO A C 1
ATOM 727 O O . PRO A 1 99 ? 11.458 25.536 -6.980 1.00 20.96 95 PRO A O 1
ATOM 731 N N . ARG A 1 100 ? 9.610 26.724 -7.417 1.00 20.06 96 ARG A N 1
ATOM 732 C CA . ARG A 1 100 ? 9.551 26.343 -8.827 1.00 23.72 96 ARG A CA 1
ATOM 733 C C . ARG A 1 100 ? 9.064 27.542 -9.597 1.00 22.94 96 ARG A C 1
ATOM 734 O O . ARG A 1 100 ? 8.177 28.263 -9.130 1.00 23.25 96 ARG A O 1
ATOM 742 N N . PHE A 1 101 ? 9.633 27.769 -10.773 1.00 23.20 97 PHE A N 1
ATOM 7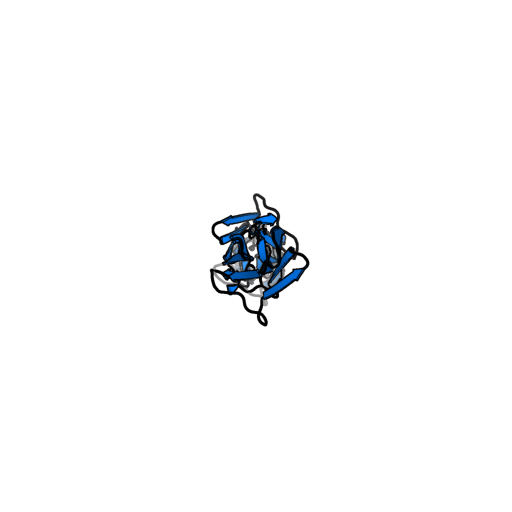43 C CA . PHE A 1 101 ? 9.191 28.907 -11.567 1.00 23.30 97 PHE A CA 1
ATOM 744 C C . PHE A 1 101 ? 8.007 28.503 -12.421 1.00 24.34 97 PHE A C 1
ATOM 745 O O . PHE A 1 101 ? 8.155 27.727 -13.369 1.00 25.93 97 PHE A O 1
ATOM 753 N N . ILE A 1 102 ? 6.832 29.006 -12.050 1.00 23.80 98 ILE A N 1
ATOM 754 C CA . ILE A 1 102 ? 5.614 28.820 -12.847 1.00 23.53 98 ILE A CA 1
ATOM 755 C C . ILE A 1 102 ? 5.696 29.663 -14.126 1.00 23.80 98 ILE A C 1
ATOM 756 O O . ILE A 1 102 ? 5.213 29.260 -15.208 1.00 23.98 98 ILE A O 1
ATOM 761 N N . LYS A 1 103 ? 6.290 30.846 -13.996 1.00 23.60 99 LYS A N 1
ATOM 762 C CA . LYS A 1 103 ? 6.491 31.776 -15.113 1.00 24.75 99 LYS A CA 1
ATOM 763 C C . LYS A 1 103 ? 7.941 32.238 -15.062 1.00 23.91 99 LYS A C 1
ATOM 764 O O . LYS A 1 103 ? 8.379 32.822 -14.062 1.00 24.02 99 LYS A O 1
ATOM 770 N N . LYS A 1 104 ? 8.680 31.909 -16.118 1.00 23.93 100 LYS A N 1
ATOM 771 C CA . LYS A 1 104 ? 10.110 32.210 -16.226 1.00 25.32 100 LYS A CA 1
ATOM 772 C C . LYS A 1 104 ? 10.339 33.492 -17.029 1.00 24.24 100 LYS A C 1
ATOM 773 O O . LYS A 1 104 ? 9.459 33.962 -17.759 1.00 25.04 100 LYS A O 1
ATOM 779 N N . LEU A 1 105 ? 11.541 34.040 -16.914 1.00 24.38 101 LEU A N 1
ATOM 780 C CA . LEU A 1 105 ? 11.961 35.164 -17.745 1.00 25.00 101 LEU A CA 1
ATOM 781 C C . LEU A 1 105 ? 12.160 34.787 -19.217 1.00 25.66 101 LEU A C 1
ATOM 782 O O . LEU A 1 105 ? 12.587 33.677 -19.530 1.00 25.30 101 LEU A O 1
ATOM 787 N N . GLU A 1 106 ? 11.884 35.734 -20.113 1.00 26.87 102 GLU A N 1
ATOM 788 C CA . GLU A 1 106 ? 12.228 35.579 -21.536 1.00 28.93 102 GLU A CA 1
ATOM 789 C C . GLU A 1 106 ? 13.750 35.681 -21.697 1.00 28.39 102 GLU A C 1
ATOM 790 O O . GLU A 1 106 ? 14.410 36.276 -20.863 1.00 28.12 102 GLU A O 1
ATOM 796 N N . PRO A 1 107 ? 14.306 35.097 -22.766 1.00 28.36 103 PRO A N 1
ATOM 797 C CA . PRO A 1 107 ? 15.757 35.029 -22.968 1.00 27.77 103 PRO A CA 1
ATOM 798 C C . PRO A 1 107 ? 16.516 36.354 -23.121 1.00 27.36 103 PRO A C 1
ATOM 799 O O . PRO A 1 107 ? 17.640 36.447 -22.648 1.00 26.47 103 PRO A O 1
ATOM 803 N N . SER A 1 108 ? 15.943 37.346 -23.807 1.00 26.15 104 SER A N 1
ATOM 804 C CA . SER A 1 108 ? 16.707 38.563 -24.086 1.00 26.11 104 SER A CA 1
ATOM 805 C C . SER A 1 108 ? 15.851 39.780 -24.420 1.00 26.02 104 SER A C 1
ATOM 806 O O . SER A 1 108 ? 14.671 39.658 -24.769 1.00 26.78 104 SER A O 1
ATOM 809 N N . ARG A 1 109 ? 16.484 40.948 -24.346 1.00 24.64 105 ARG A N 1
ATOM 810 C CA . ARG A 1 109 ? 15.824 42.227 -24.564 1.00 23.81 105 ARG A CA 1
ATOM 811 C C . ARG A 1 109 ? 16.865 43.262 -24.929 1.00 22.91 105 ARG A C 1
ATOM 812 O O . ARG A 1 109 ? 17.978 43.235 -24.397 1.00 22.18 105 ARG A O 1
ATOM 820 N N . ILE A 1 110 ? 16.509 44.166 -25.849 1.00 22.20 106 ILE A N 1
ATOM 821 C CA . ILE A 1 110 ? 17.308 45.345 -26.132 1.00 23.39 106 ILE A CA 1
ATOM 822 C C . ILE A 1 110 ? 16.467 46.558 -25.721 1.00 22.87 106 ILE A C 1
ATOM 823 O O . ILE A 1 110 ? 15.295 46.654 -26.084 1.00 24.28 106 ILE A O 1
ATOM 828 N N . VAL A 1 111 ? 17.057 47.467 -24.957 1.00 22.37 107 VAL A N 1
ATOM 829 C CA . VAL A 1 111 ? 16.334 48.644 -24.467 1.00 22.24 107 VAL A CA 1
ATOM 830 C C . VAL A 1 111 ? 17.183 49.894 -24.760 1.00 21.93 107 VAL A C 1
ATOM 831 O O . VAL A 1 111 ? 18.398 49.805 -24.822 1.00 22.61 107 VAL A O 1
ATOM 835 N N . LYS A 1 112 ? 16.547 51.044 -24.975 1.00 19.84 108 LYS A N 1
ATOM 836 C CA . LYS A 1 112 ? 17.273 52.292 -25.225 1.00 19.97 108 LYS A CA 1
ATOM 837 C C . LYS A 1 112 ? 17.729 52.926 -23.917 1.00 19.87 108 LYS A C 1
ATOM 838 O O . LYS A 1 112 ? 17.039 52.816 -22.900 1.00 18.68 108 LYS A O 1
ATOM 844 N N . GLN A 1 113 ? 18.902 53.563 -23.945 1.00 19.13 109 GLN A N 1
ATOM 845 C CA . GLN A 1 113 ? 19.383 54.331 -22.817 1.00 19.02 109 GLN A CA 1
ATOM 846 C C . GLN A 1 113 ? 18.284 55.281 -22.342 1.00 19.28 109 GLN A C 1
ATOM 847 O O . GLN A 1 113 ? 17.555 55.878 -23.162 1.00 19.89 109 GLN A O 1
ATOM 853 N N . ASP A 1 114 ? 18.199 55.423 -21.025 1.00 19.05 110 ASP A N 1
ATOM 854 C CA . ASP A 1 114 ? 17.272 56.345 -20.322 1.00 19.76 110 ASP A CA 1
ATOM 855 C C . ASP A 1 114 ? 15.900 55.713 -20.112 1.00 19.44 110 ASP A C 1
ATOM 856 O O . ASP A 1 114 ? 15.093 56.230 -19.321 1.00 19.91 110 ASP A O 1
ATOM 861 N N . GLU A 1 115 ? 15.605 54.629 -20.814 1.00 18.75 111 GLU A N 1
ATOM 862 C CA . GLU A 1 115 ? 14.307 53.995 -20.647 1.00 19.21 111 GLU A CA 1
ATOM 863 C C . GLU A 1 115 ? 14.234 53.171 -19.371 1.00 19.03 111 GLU A C 1
ATOM 864 O O . GLU A 1 115 ? 15.254 52.954 -18.695 1.00 18.65 111 GLU A O 1
ATOM 870 N N . HIS A 1 116 ? 13.028 52.711 -19.068 1.00 19.59 112 HIS A N 1
ATOM 871 C CA . HIS A 1 116 ? 12.839 51.726 -17.997 1.00 20.19 112 HIS A CA 1
ATOM 872 C C . HIS A 1 116 ? 12.402 50.365 -18.537 1.00 20.83 112 HIS A C 1
ATOM 873 O O . HIS A 1 116 ? 11.872 50.260 -19.656 1.00 20.65 112 HIS A O 1
ATOM 880 N N . THR A 1 117 ? 12.596 49.319 -17.740 1.00 19.84 113 THR A N 1
ATOM 881 C CA . THR A 1 117 ? 12.180 47.979 -18.174 1.00 20.68 113 THR A CA 1
ATOM 882 C C . THR A 1 117 ? 11.733 47.185 -16.965 1.00 20.44 113 THR A C 1
ATOM 883 O O . THR A 1 117 ? 12.215 47.403 -15.862 1.00 19.96 113 THR A O 1
ATOM 887 N N . ARG A 1 118 ? 10.810 46.267 -17.179 1.00 20.81 114 ARG A N 1
ATOM 888 C CA . ARG A 1 118 ? 10.236 45.501 -16.057 1.00 20.95 114 ARG A CA 1
ATOM 889 C C . ARG A 1 118 ? 10.338 44.018 -16.336 1.00 21.64 114 ARG A C 1
ATOM 890 O O . ARG A 1 118 ? 9.987 43.565 -17.433 1.00 21.62 114 ARG A O 1
ATOM 898 N N . TYR A 1 119 ? 10.817 43.279 -15.332 1.00 21.22 115 TYR A N 1
ATOM 899 C CA . TYR A 1 119 ? 10.886 41.811 -15.374 1.00 22.44 115 TYR A CA 1
ATOM 900 C C . TYR A 1 119 ? 9.921 41.211 -14.353 1.00 22.82 115 TYR A C 1
ATOM 901 O O . TYR A 1 119 ? 9.808 41.706 -13.244 1.00 22.93 115 TYR A O 1
ATOM 910 N N . GLU A 1 120 ? 9.203 40.155 -14.728 1.00 23.55 116 GLU A N 1
ATOM 911 C CA . GLU A 1 120 ? 8.256 39.534 -13.812 1.00 25.12 116 GLU A CA 1
ATOM 912 C C . GLU A 1 120 ? 8.348 37.999 -13.907 1.00 25.05 116 GLU A C 1
ATOM 913 O O . GLU A 1 120 ? 8.310 37.437 -15.004 1.00 26.18 116 GLU A O 1
ATOM 919 N N . CYS A 1 121 ? 8.479 37.356 -12.747 1.00 25.40 117 CYS A N 1
ATOM 920 C CA . CYS A 1 121 ? 8.454 35.901 -12.600 1.00 25.08 117 CYS A CA 1
ATOM 921 C C . CYS A 1 121 ? 7.303 35.513 -11.687 1.00 23.63 117 CYS A C 1
ATOM 922 O O . CYS A 1 121 ? 6.859 36.317 -10.873 1.00 24.09 117 CYS A O 1
ATOM 925 N N . LYS A 1 122 ? 6.810 34.285 -11.841 1.00 23.02 118 LYS A N 1
ATOM 926 C CA . LYS A 1 122 ? 5.804 33.731 -10.923 1.00 21.47 118 LYS A CA 1
ATOM 927 C C . LYS A 1 122 ? 6.412 32.470 -10.339 1.00 20.79 118 LYS A C 1
ATOM 928 O O . LYS A 1 122 ? 6.922 31.632 -11.082 1.00 19.62 118 LYS A O 1
ATOM 934 N N . ILE A 1 123 ? 6.419 32.388 -9.011 1.00 20.12 119 ILE A N 1
ATOM 935 C CA . ILE A 1 123 ? 7.189 31.371 -8.282 1.00 21.11 119 ILE A CA 1
ATOM 936 C C . ILE A 1 123 ? 6.273 30.651 -7.287 1.00 21.55 119 ILE A C 1
ATOM 937 O O . ILE A 1 123 ? 5.641 31.286 -6.437 1.00 22.40 119 ILE A O 1
ATOM 942 N N . GLY A 1 124 ? 6.213 29.324 -7.398 1.00 20.83 120 GLY A N 1
ATOM 943 C CA . GLY A 1 124 ? 5.455 28.498 -6.464 1.00 20.97 120 GLY A CA 1
ATOM 944 C C . GLY A 1 124 ? 6.393 27.793 -5.505 1.00 20.85 120 GLY A C 1
ATOM 945 O O . GLY A 1 124 ? 7.612 27.903 -5.627 1.00 21.32 120 GLY A O 1
ATOM 946 N N . GLY A 1 125 ? 5.808 27.055 -4.563 1.00 21.56 121 GLY A N 1
ATOM 947 C CA . GLY A 1 125 ? 6.581 26.332 -3.546 1.00 21.01 121 GLY A CA 1
ATOM 948 C C . GLY A 1 125 ? 6.166 26.745 -2.153 1.00 20.34 121 GLY A C 1
ATOM 949 O O . GLY A 1 125 ? 5.331 27.635 -1.983 1.00 19.59 121 GLY A O 1
ATOM 950 N N . SER A 1 126 ? 6.748 26.111 -1.136 1.00 19.22 122 SER A N 1
ATOM 951 C CA . SER A 1 126 ? 6.312 26.373 0.244 1.00 20.18 122 SER A CA 1
ATOM 952 C C . SER A 1 126 ? 6.847 27.687 0.807 1.00 21.32 122 SER A C 1
ATOM 953 O O . SER A 1 126 ? 8.015 27.996 0.646 1.00 20.66 122 SER A O 1
ATOM 956 N N . PRO A 1 127 ? 5.990 28.475 1.484 1.00 22.34 123 PRO A N 1
ATOM 957 C CA . PRO A 1 127 ? 6.515 29.666 2.148 1.00 23.20 123 PRO A CA 1
ATOM 958 C C . PRO A 1 127 ? 7.459 29.283 3.295 1.00 24.51 123 PRO A C 1
ATOM 959 O O . PRO A 1 127 ? 7.367 28.164 3.804 1.00 25.35 123 PRO A O 1
ATOM 963 N N . GLU A 1 128 ? 8.360 30.174 3.712 1.00 24.41 124 GLU A N 1
ATOM 964 C CA . GLU A 1 128 ? 8.551 31.494 3.114 1.00 25.41 124 GLU A CA 1
ATOM 965 C C . GLU A 1 128 ? 9.561 31.410 1.979 1.00 24.05 124 GLU A C 1
ATOM 966 O O . GLU A 1 128 ? 10.669 30.891 2.164 1.00 25.10 124 GLU A O 1
ATOM 972 N N . ILE A 1 129 ? 9.182 31.909 0.814 1.00 22.61 125 ILE A N 1
ATOM 973 C CA . ILE A 1 129 ? 10.122 32.003 -0.305 1.00 22.29 125 ILE A CA 1
ATOM 974 C C . ILE A 1 129 ? 10.759 33.386 -0.273 1.00 22.82 125 ILE A C 1
ATOM 975 O O . ILE A 1 129 ? 10.052 34.396 -0.122 1.00 22.55 125 ILE A O 1
ATOM 980 N N . LYS A 1 130 ? 12.087 33.410 -0.378 1.00 22.12 126 LYS A N 1
ATOM 981 C CA . LYS A 1 130 ? 12.840 34.658 -0.427 1.00 23.20 126 LYS A CA 1
ATOM 982 C C . LYS A 1 130 ? 13.351 34.784 -1.852 1.00 21.72 126 LYS A C 1
ATOM 983 O O . LYS A 1 130 ? 13.915 33.835 -2.391 1.00 21.19 126 LYS A O 1
ATOM 989 N N . VAL A 1 131 ? 13.166 35.956 -2.462 1.00 19.20 127 VAL A N 1
ATOM 990 C CA . VAL A 1 131 ? 13.593 36.194 -3.851 1.00 19.02 127 VAL A CA 1
ATOM 991 C C . VAL A 1 131 ? 14.650 37.290 -3.896 1.00 18.49 127 VAL A C 1
ATOM 992 O O . VAL A 1 131 ? 14.495 38.339 -3.256 1.00 20.40 127 VAL A O 1
ATOM 996 N N . LEU A 1 132 ? 15.731 37.015 -4.615 1.00 17.55 128 LEU A N 1
ATOM 997 C CA . LEU A 1 132 ? 16.805 37.995 -4.828 1.00 18.21 128 LEU A CA 1
ATOM 998 C C . LEU A 1 132 ? 17.110 38.064 -6.292 1.00 18.15 128 LEU A C 1
ATOM 999 O O . LEU A 1 132 ? 16.865 37.093 -7.040 1.00 18.30 128 LEU A O 1
ATOM 1004 N N . TRP A 1 133 ? 17.566 39.234 -6.744 1.00 17.16 129 TRP A N 1
ATOM 1005 C CA . TRP A 1 133 ? 17.912 39.417 -8.147 1.00 17.24 129 TRP A CA 1
ATOM 1006 C C . TRP A 1 133 ? 19.421 39.722 -8.245 1.00 17.05 129 TRP A C 1
ATOM 1007 O O . TRP A 1 133 ? 20.016 40.325 -7.337 1.00 18.24 129 TRP A O 1
ATOM 1018 N N . TYR A 1 134 ? 20.025 39.238 -9.328 1.00 17.15 130 TYR A N 1
ATOM 1019 C CA . TYR A 1 134 ? 21.477 39.388 -9.558 1.00 17.65 130 TYR A CA 1
ATOM 1020 C C . TYR A 1 134 ? 21.779 39.940 -10.933 1.00 19.24 130 TYR A C 1
ATOM 1021 O O . TYR A 1 134 ? 21.050 39.657 -11.888 1.00 19.39 130 TYR A O 1
ATOM 1030 N N . LYS A 1 135 ? 22.832 40.746 -11.009 1.00 19.08 131 LYS A N 1
ATOM 1031 C CA . LYS A 1 135 ? 23.325 41.269 -12.297 1.00 20.81 131 LYS A CA 1
ATOM 1032 C C . LYS A 1 135 ? 24.765 40.796 -12.423 1.00 21.51 131 LYS A C 1
ATOM 1033 O O . LYS A 1 135 ? 25.606 41.125 -11.574 1.00 20.76 131 LYS A O 1
ATOM 1039 N N . ASP A 1 136 ? 25.050 39.993 -13.448 1.00 22.54 132 ASP A N 1
ATOM 1040 C CA . ASP A 1 136 ? 26.416 39.457 -13.625 1.00 23.82 132 ASP A CA 1
ATOM 1041 C C . ASP A 1 136 ? 26.950 38.878 -12.313 1.00 25.03 132 ASP A C 1
ATOM 1042 O O . ASP A 1 136 ? 28.107 39.139 -11.911 1.00 25.72 132 ASP A O 1
ATOM 1047 N N . GLU A 1 137 ? 26.079 38.124 -11.647 1.00 25.02 133 GLU A N 1
ATOM 1048 C CA . GLU A 1 137 ? 26.372 37.372 -10.414 1.00 27.20 133 GLU A CA 1
ATOM 1049 C C . GLU A 1 137 ? 26.440 38.179 -9.125 1.00 26.89 133 GLU A C 1
ATOM 1050 O O . GLU A 1 137 ? 26.711 37.616 -8.066 1.00 28.25 133 GLU A O 1
ATOM 1056 N N . THR A 1 138 ? 26.184 39.483 -9.215 1.00 26.21 134 THR A N 1
ATOM 1057 C CA . THR A 1 138 ? 26.180 40.342 -8.035 1.00 26.24 134 THR A CA 1
ATOM 1058 C C . THR A 1 138 ? 24.753 40.730 -7.661 1.00 23.87 134 THR A C 1
ATOM 1059 O O . THR A 1 138 ? 23.982 41.160 -8.500 1.00 23.00 134 THR A O 1
ATOM 1063 N N . GLU A 1 139 ? 24.429 40.570 -6.383 1.00 23.49 135 GLU A N 1
ATOM 1064 C CA . GLU A 1 139 ? 23.093 40.880 -5.879 1.00 22.81 135 GLU A CA 1
ATOM 1065 C C . GLU A 1 139 ? 22.745 42.344 -6.133 1.00 21.56 135 GLU A C 1
ATOM 1066 O O . GLU A 1 139 ? 23.561 43.256 -5.875 1.00 21.66 135 GLU A O 1
ATOM 1072 N N . ILE A 1 140 ? 21.535 42.551 -6.665 1.00 18.98 136 ILE A N 1
ATOM 1073 C CA . ILE A 1 140 ? 20.994 43.886 -6.914 1.00 19.08 136 ILE A CA 1
ATOM 1074 C C . ILE A 1 140 ? 20.331 44.379 -5.627 1.00 19.33 136 ILE A C 1
ATOM 1075 O O . ILE A 1 140 ? 19.459 43.705 -5.053 1.00 19.28 136 ILE A O 1
ATOM 1080 N N . GLN A 1 141 ? 20.779 45.547 -5.166 1.00 20.77 137 GLN A N 1
ATOM 1081 C CA . GLN A 1 141 ? 20.220 46.189 -3.972 1.00 21.67 137 GLN A CA 1
ATOM 1082 C C . GLN A 1 141 ? 19.038 47.076 -4.330 1.00 20.50 137 GLN A C 1
ATOM 1083 O O . GLN A 1 141 ? 19.118 47.857 -5.292 1.00 21.27 137 GLN A O 1
ATOM 1089 N N . GLU A 1 142 ?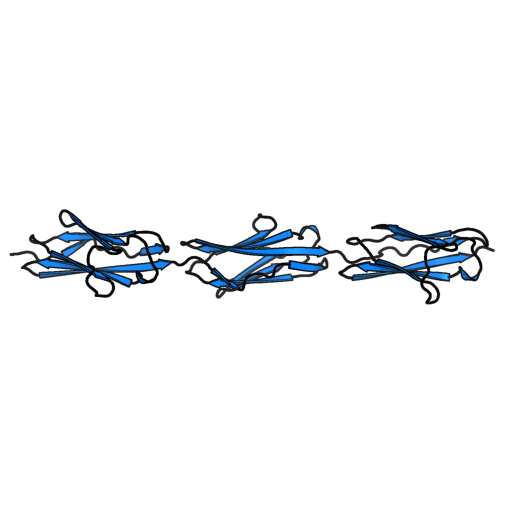 17.967 46.980 -3.542 1.00 20.70 138 GLU A N 1
ATOM 1090 C CA . GLU A 1 142 ? 16.807 47.886 -3.675 1.00 19.73 138 GLU A CA 1
ATOM 1091 C C . GLU A 1 142 ? 17.247 49.355 -3.681 1.00 18.77 138 GLU A C 1
ATOM 1092 O O . GLU A 1 142 ? 18.020 49.798 -2.810 1.00 18.55 138 GLU A O 1
ATOM 1098 N N . SER A 1 143 ? 16.743 50.118 -4.661 1.00 17.42 139 SER A N 1
ATOM 1099 C CA . SER A 1 143 ? 16.989 51.560 -4.724 1.00 17.37 139 SER A CA 1
ATOM 1100 C C . SER A 1 143 ? 15.983 52.207 -5.672 1.00 16.82 139 SER A C 1
ATOM 1101 O O . SER A 1 143 ? 15.181 51.526 -6.323 1.00 16.38 139 SER A O 1
ATOM 1104 N N . SER A 1 144 ? 16.057 53.534 -5.781 1.00 17.18 140 SER A N 1
ATOM 1105 C CA . SER A 1 144 ? 15.150 54.239 -6.675 1.00 16.81 140 SER A CA 1
ATOM 1106 C C . SER A 1 144 ? 15.345 53.766 -8.113 1.00 17.67 140 SER A C 1
ATOM 1107 O O . SER A 1 144 ? 14.418 53.849 -8.909 1.00 17.73 140 SER A O 1
ATOM 1110 N N . LYS A 1 145 ? 16.553 53.286 -8.448 1.00 16.28 141 LYS A N 1
ATOM 1111 C CA . LYS A 1 145 ? 16.767 52.742 -9.795 1.00 17.19 141 LYS A CA 1
ATOM 1112 C C . LYS A 1 145 ? 16.353 51.275 -9.997 1.00 17.16 141 LYS A C 1
ATOM 1113 O O . LYS A 1 145 ? 15.939 50.879 -11.104 1.00 18.00 141 LYS A O 1
ATOM 1119 N N . PHE A 1 146 ? 16.447 50.471 -8.945 1.00 16.28 142 PHE A N 1
ATOM 1120 C CA . PHE A 1 146 ? 16.189 49.031 -9.023 1.00 17.61 142 PHE A CA 1
ATOM 1121 C C . PHE A 1 146 ? 15.127 48.728 -7.980 1.00 17.81 142 PHE A C 1
ATOM 1122 O O . PHE A 1 146 ? 15.440 48.501 -6.805 1.00 18.05 142 PHE A O 1
ATOM 1130 N N . ARG A 1 147 ? 13.868 48.738 -8.402 1.00 16.79 143 ARG A N 1
ATOM 1131 C CA . ARG A 1 147 ? 12.748 48.531 -7.486 1.00 17.41 143 ARG A CA 1
ATOM 1132 C C . ARG A 1 147 ? 12.256 47.102 -7.597 1.00 19.00 143 ARG A C 1
ATOM 1133 O O . ARG A 1 147 ? 11.904 46.630 -8.681 1.00 19.97 143 ARG A O 1
ATOM 1141 N N . MET A 1 148 ? 12.215 46.423 -6.463 1.00 19.40 144 MET A N 1
ATOM 1142 C CA . MET A 1 148 ? 11.835 45.019 -6.446 1.00 19.99 144 MET A CA 1
ATOM 1143 C C . MET A 1 148 ? 10.662 44.764 -5.506 1.00 19.59 144 MET A C 1
ATOM 1144 O O . MET A 1 148 ? 10.493 45.438 -4.496 1.00 19.72 144 MET A O 1
ATOM 1150 N N . SER A 1 149 ? 9.865 43.761 -5.846 1.00 19.65 145 SER A N 1
ATOM 1151 C CA . SER A 1 149 ? 8.784 43.317 -4.963 1.00 19.48 145 SER A CA 1
ATOM 1152 C C . SER A 1 149 ? 8.507 41.835 -5.152 1.00 19.00 145 SER A C 1
ATOM 1153 O O . SER A 1 149 ? 8.841 41.245 -6.175 1.00 19.10 145 SER A O 1
ATOM 1156 N N . PHE A 1 150 ? 7.886 41.238 -4.140 1.00 19.58 146 PHE A N 1
ATOM 1157 C CA . PHE A 1 150 ? 7.442 39.850 -4.217 1.00 19.79 146 PHE A CA 1
ATOM 1158 C C . PHE A 1 150 ? 6.155 39.781 -3.407 1.00 21.31 146 PHE A C 1
ATOM 1159 O O . PHE A 1 150 ? 6.162 39.750 -2.170 1.00 21.69 146 PHE A O 1
ATOM 1167 N N . VAL A 1 151 ? 5.050 39.826 -4.131 1.00 22.26 147 VAL A N 1
ATOM 1168 C CA . VAL A 1 151 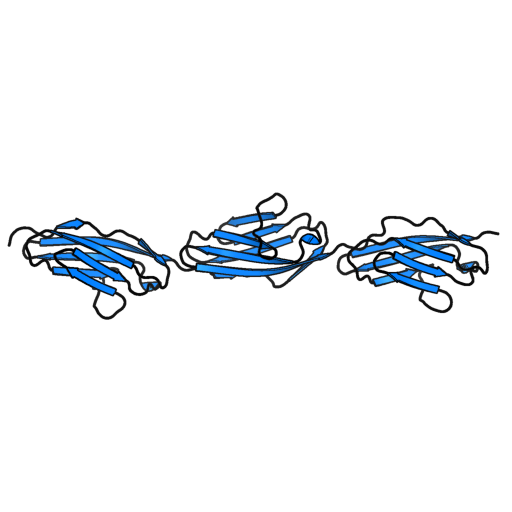? 3.710 39.828 -3.526 1.00 24.88 147 VAL A CA 1
ATOM 1169 C C . VAL A 1 151 ? 2.832 38.777 -4.218 1.00 24.67 147 VAL A C 1
ATOM 1170 O O . VAL A 1 151 ? 2.788 38.708 -5.438 1.00 24.36 147 VAL A O 1
ATOM 1174 N N . GLU A 1 152 ? 2.149 37.936 -3.440 1.00 26.02 148 GLU A N 1
ATOM 1175 C CA . GLU A 1 152 ? 1.253 36.925 -4.025 1.00 27.07 148 GLU A CA 1
ATOM 1176 C C . GLU A 1 152 ? 1.931 36.094 -5.130 1.00 25.62 148 GLU A C 1
ATOM 1177 O O . GLU A 1 152 ? 1.382 35.939 -6.235 1.00 25.73 148 GLU A O 1
ATOM 1183 N N . SER A 1 153 ? 3.132 35.593 -4.835 1.00 24.31 149 SER A N 1
ATOM 1184 C CA . SER A 1 153 ? 3.895 34.726 -5.746 1.00 23.17 149 SER A CA 1
ATOM 1185 C C . SER A 1 153 ? 4.505 35.397 -6.982 1.00 22.17 149 SER A C 1
ATOM 1186 O O . SER A 1 153 ? 5.136 34.714 -7.795 1.00 21.47 149 SER A O 1
ATOM 1189 N N . VAL A 1 154 ? 4.321 36.707 -7.134 1.00 21.14 150 VAL A N 1
ATOM 1190 C CA . VAL A 1 154 ? 4.829 37.399 -8.314 1.00 20.46 150 VAL A CA 1
ATOM 1191 C C . VAL A 1 154 ? 6.037 38.261 -7.966 1.00 19.88 150 VAL A C 1
ATOM 1192 O O . VAL A 1 154 ? 5.955 39.154 -7.119 1.00 19.40 150 VAL A O 1
ATOM 1196 N N . ALA A 1 155 ? 7.161 37.947 -8.604 1.00 19.88 151 ALA A N 1
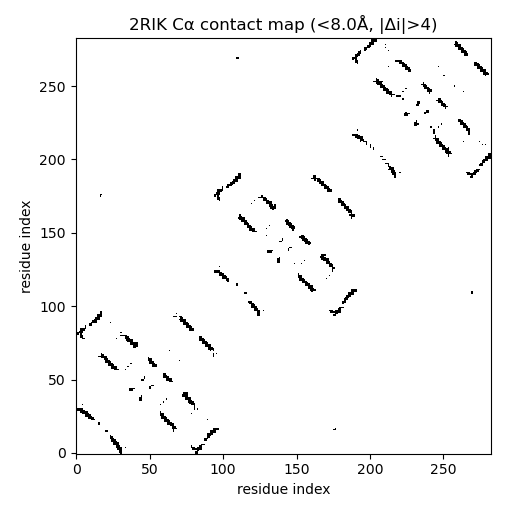ATOM 1197 C CA . ALA A 1 155 ? 8.416 38.653 -8.350 1.00 19.52 151 ALA A CA 1
ATOM 1198 C C . ALA A 1 155 ? 8.640 39.643 -9.468 1.00 19.87 151 ALA A C 1
ATOM 1199 O O . ALA A 1 155 ? 8.595 39.276 -10.671 1.00 20.12 151 ALA A O 1
ATOM 1201 N N . VAL A 1 156 ? 8.915 40.882 -9.078 1.00 18.73 152 VAL A N 1
ATOM 1202 C CA . VAL A 1 156 ? 9.091 41.962 -10.045 1.00 18.87 152 VAL A CA 1
ATOM 1203 C C . VAL A 1 156 ? 10.381 42.717 -9.778 1.00 19.08 152 VAL A C 1
ATOM 1204 O O . VAL A 1 156 ? 10.679 43.041 -8.634 1.00 18.78 152 VAL A O 1
ATOM 1208 N N . LEU A 1 157 ? 11.129 42.955 -10.849 1.00 18.18 153 LEU A N 1
ATOM 1209 C CA . LEU A 1 157 ? 12.249 43.910 -10.848 1.00 18.33 153 LEU A CA 1
ATOM 1210 C C . LEU A 1 157 ? 11.932 44.965 -11.901 1.00 18.20 153 LEU A C 1
ATOM 1211 O O . LEU A 1 157 ? 11.772 44.651 -13.068 1.00 18.85 153 LEU A O 1
ATOM 1216 N N . GLU A 1 158 ? 11.802 46.213 -11.465 1.00 17.83 154 GLU A N 1
ATOM 1217 C CA . GLU A 1 158 ? 11.661 47.329 -12.408 1.00 19.35 154 GLU A CA 1
ATOM 1218 C C . GLU A 1 158 ? 12.882 48.206 -12.339 1.00 18.69 154 GLU A C 1
ATOM 1219 O O . GLU A 1 158 ? 13.277 48.617 -11.267 1.00 19.65 154 GLU A O 1
ATOM 1225 N N . MET A 1 159 ? 13.474 48.490 -13.494 1.00 18.33 155 MET A N 1
ATOM 1226 C CA . MET A 1 159 ? 14.727 49.224 -13.551 1.00 19.15 155 MET A CA 1
ATOM 1227 C C . MET A 1 159 ? 14.496 50.483 -14.363 1.00 18.67 155 MET A C 1
ATOM 1228 O O . MET A 1 159 ? 13.854 50.435 -15.414 1.00 19.71 155 MET A O 1
ATOM 1233 N N . TYR A 1 160 ? 15.045 51.573 -13.873 1.00 17.46 156 TYR A N 1
ATOM 1234 C CA . TYR A 1 160 ? 14.877 52.909 -14.473 1.00 17.03 156 TYR A CA 1
ATOM 1235 C C . TYR A 1 160 ? 16.186 53.507 -14.948 1.00 17.07 156 TYR A C 1
ATOM 1236 O O . TYR A 1 160 ? 17.273 53.062 -14.546 1.00 17.09 156 TYR A O 1
ATOM 1245 N N . ASN A 1 161 ? 16.104 54.537 -15.790 1.00 16.18 157 ASN A N 1
ATOM 1246 C CA . ASN A 1 161 ? 17.303 55.326 -16.148 1.00 16.69 157 ASN A CA 1
ATOM 1247 C C . ASN A 1 161 ? 18.418 54.450 -16.683 1.00 17.30 157 ASN A C 1
ATOM 1248 O O . ASN A 1 161 ? 19.601 54.606 -16.312 1.00 18.30 157 ASN A O 1
ATOM 1253 N N . LEU A 1 162 ? 18.041 53.496 -17.522 1.00 16.72 158 LEU A N 1
ATOM 1254 C CA . LEU A 1 162 ? 19.014 52.489 -17.965 1.00 17.34 158 LEU A CA 1
ATOM 1255 C C . LEU A 1 162 ? 20.170 53.081 -18.749 1.00 17.98 158 LEU A C 1
ATOM 1256 O O . LEU A 1 162 ? 20.027 54.063 -19.479 1.00 18.74 158 LEU A O 1
ATOM 1261 N N . SER A 1 163 ? 21.340 52.461 -18.572 1.00 16.68 159 SER A N 1
ATOM 1262 C CA . SER A 1 163 ? 22.564 52.959 -19.198 1.00 16.35 159 SER A CA 1
ATOM 1263 C C . SER A 1 163 ? 23.366 51.774 -19.710 1.00 16.95 159 SER A C 1
ATOM 1264 O O . SER A 1 163 ? 23.092 50.632 -19.384 1.00 16.89 159 SER A O 1
ATOM 1267 N N . VAL A 1 164 ? 24.385 52.038 -20.529 1.00 18.18 160 VAL A N 1
ATOM 1268 C CA . VAL A 1 164 ? 25.116 50.899 -21.107 1.00 19.42 160 VAL A CA 1
ATOM 1269 C C . VAL A 1 164 ? 25.738 49.944 -20.084 1.00 18.35 160 VAL A C 1
ATOM 1270 O O . VAL A 1 164 ? 25.827 48.737 -20.343 1.00 20.55 160 VAL A O 1
ATOM 1274 N N . GLU A 1 165 ? 26.178 50.470 -18.936 1.00 19.31 161 GLU A N 1
ATOM 1275 C CA . GLU A 1 165 ? 26.778 49.615 -17.911 1.00 19.55 161 GLU A CA 1
ATOM 1276 C C . GLU A 1 165 ? 25.754 48.636 -17.325 1.00 19.12 161 GLU A C 1
ATOM 1277 O O . GLU A 1 165 ? 26.139 47.689 -16.637 1.00 19.92 161 GLU A O 1
ATOM 1283 N N . ASP A 1 166 ? 24.458 48.880 -17.594 1.00 18.16 162 ASP A N 1
ATOM 1284 C CA . ASP A 1 166 ? 23.369 47.979 -17.145 1.00 18.44 162 ASP A CA 1
ATOM 1285 C C . ASP A 1 166 ? 23.157 46.765 -18.048 1.00 18.08 162 ASP A C 1
ATOM 1286 O O . ASP A 1 166 ? 22.355 45.841 -17.743 1.00 18.72 162 ASP A O 1
ATOM 1291 N N . SER A 1 167 ? 23.872 46.749 -19.177 1.00 18.41 163 SER A N 1
ATOM 1292 C CA . SER A 1 167 ? 23.809 45.573 -20.041 1.00 18.22 163 SER A CA 1
ATOM 1293 C C . SER A 1 167 ? 24.415 44.366 -19.324 1.00 19.52 163 SER A C 1
ATOM 1294 O O . SER A 1 167 ? 25.403 44.493 -18.595 1.00 19.86 163 SER A O 1
ATOM 1297 N N . GLY A 1 168 ? 23.821 43.194 -19.490 1.00 19.22 164 GLY A N 1
ATOM 1298 C CA . GLY A 1 168 ? 24.428 41.992 -18.905 1.00 20.10 164 GLY A CA 1
ATOM 1299 C C . GLY A 1 168 ? 23.385 40.947 -18.594 1.00 21.41 164 GLY A C 1
ATOM 1300 O O . GLY A 1 168 ? 22.261 40.990 -19.124 1.00 20.48 164 GLY A O 1
ATOM 1301 N N . ASP A 1 169 ? 23.774 40.009 -17.731 1.00 21.50 165 ASP A N 1
ATOM 1302 C CA . ASP A 1 169 ? 22.894 38.897 -17.372 1.00 22.72 165 ASP A CA 1
ATOM 1303 C C . ASP A 1 169 ? 22.191 39.162 -16.055 1.00 22.26 165 ASP A C 1
ATOM 1304 O O . ASP A 1 169 ? 22.837 39.480 -15.048 1.00 23.46 165 ASP A O 1
ATOM 1309 N N . TYR A 1 170 ? 20.866 39.051 -16.073 1.00 21.52 166 TYR A N 1
ATOM 1310 C CA . TYR A 1 170 ? 20.032 39.220 -14.877 1.00 19.39 166 TYR A CA 1
ATOM 1311 C C . TYR A 1 170 ? 19.405 37.884 -14.484 1.00 19.93 166 TYR A C 1
ATOM 1312 O O . TYR A 1 170 ? 18.900 37.156 -15.339 1.00 20.99 166 TYR A O 1
ATOM 1321 N N . THR A 1 171 ? 19.435 37.594 -13.192 1.00 18.81 167 THR A N 1
ATOM 1322 C CA . THR A 1 171 ? 18.914 36.329 -12.654 1.00 19.71 167 THR A CA 1
ATOM 1323 C C . THR A 1 171 ? 17.963 36.648 -11.509 1.00 19.71 167 THR A C 1
ATOM 1324 O O . THR A 1 171 ? 18.287 37.463 -10.618 1.00 20.35 167 THR A O 1
ATOM 1328 N N . CYS A 1 172 ? 16.811 35.973 -11.517 1.00 19.55 168 CYS A N 1
ATOM 1329 C CA . CYS A 1 172 ? 15.913 35.963 -10.372 1.00 18.61 168 CYS A CA 1
ATOM 1330 C C . CYS A 1 172 ? 16.100 34.594 -9.706 1.00 18.92 168 CYS A C 1
ATOM 1331 O O . CYS A 1 172 ? 15.926 33.566 -10.365 1.00 18.84 168 CYS A O 1
ATOM 1334 N N . GLU A 1 173 ? 16.522 34.590 -8.435 1.00 18.22 169 GLU A N 1
ATOM 1335 C CA . GLU A 1 173 ? 16.693 33.324 -7.698 1.00 18.67 169 GLU A CA 1
ATOM 1336 C C . GLU A 1 173 ? 15.746 33.327 -6.495 1.00 19.35 169 GLU A C 1
ATOM 1337 O O . GLU A 1 173 ? 15.631 34.318 -5.765 1.00 18.71 169 GLU A O 1
ATOM 1343 N N . ALA A 1 174 ? 15.083 32.186 -6.286 1.00 18.98 170 ALA A N 1
ATOM 1344 C CA . ALA A 1 174 ? 14.153 32.016 -5.164 1.00 18.88 170 ALA A CA 1
ATOM 1345 C C . ALA A 1 174 ? 14.633 30.846 -4.304 1.00 18.63 170 ALA A C 1
ATOM 1346 O O . ALA A 1 174 ? 15.093 29.852 -4.832 1.00 18.03 170 ALA A O 1
ATOM 1348 N N . HIS A 1 175 ? 14.540 31.000 -2.991 1.00 18.41 171 HIS A N 1
ATOM 1349 C CA . HIS A 1 175 ? 14.916 29.903 -2.111 1.00 19.08 171 HIS A CA 1
ATOM 1350 C C . HIS A 1 175 ? 14.007 29.810 -0.921 1.00 18.70 171 HIS A C 1
ATOM 1351 O O . HIS A 1 175 ? 13.418 30.796 -0.486 1.00 17.57 171 HIS A O 1
ATOM 1358 N N . ASN A 1 176 ? 13.890 28.593 -0.406 1.00 16.87 172 ASN A N 1
ATOM 1359 C CA . ASN A 1 176 ? 13.220 28.377 0.861 1.00 17.29 172 ASN A CA 1
ATOM 1360 C C . ASN A 1 176 ? 13.909 27.270 1.654 1.00 18.37 172 ASN A C 1
ATOM 1361 O O . ASN A 1 176 ? 15.094 26.983 1.408 1.00 18.79 172 ASN A O 1
ATOM 1366 N N . ALA A 1 177 ? 13.191 26.657 2.602 1.00 17.72 173 ALA A N 1
ATOM 1367 C CA . ALA A 1 177 ? 13.825 25.686 3.506 1.00 19.16 173 ALA A CA 1
ATOM 1368 C C . ALA A 1 177 ? 14.247 24.432 2.773 1.00 19.36 173 ALA A C 1
ATOM 1369 O O . ALA A 1 177 ? 15.080 23.656 3.283 1.00 20.84 173 ALA A O 1
ATOM 1371 N N . ALA A 1 178 ? 13.654 24.236 1.601 1.00 18.41 174 ALA A N 1
ATOM 1372 C CA . ALA A 1 178 ? 13.747 22.993 0.866 1.00 18.80 174 ALA A CA 1
ATOM 1373 C C . ALA A 1 178 ? 14.573 23.023 -0.402 1.00 18.67 174 ALA A C 1
ATOM 1374 O O . ALA A 1 178 ? 14.893 21.975 -0.952 1.00 19.65 174 ALA A O 1
ATOM 1376 N N . GLY A 1 179 ? 14.894 24.208 -0.891 1.00 17.94 175 GLY A N 1
ATOM 1377 C CA . GLY A 1 179 ? 15.700 24.294 -2.095 1.00 18.08 175 GLY A CA 1
ATOM 1378 C C . GLY A 1 179 ? 15.724 25.680 -2.665 1.00 18.72 175 GLY A C 1
ATOM 1379 O O . GLY A 1 179 ? 15.329 26.652 -2.011 1.00 18.30 175 GLY A O 1
ATOM 1380 N N . SER A 1 180 ? 16.164 25.742 -3.908 1.00 19.71 176 SER A N 1
ATOM 1381 C CA . SER A 1 180 ? 16.237 27.007 -4.644 1.00 21.04 176 SER A CA 1
ATOM 1382 C C . SER A 1 180 ? 16.042 26.752 -6.117 1.00 21.56 176 SER A C 1
ATOM 1383 O O . SER A 1 180 ? 16.212 25.634 -6.605 1.00 21.10 176 SER A O 1
ATOM 1386 N N . ALA A 1 181 ? 15.722 27.820 -6.839 1.00 20.15 177 ALA A N 1
ATOM 1387 C CA . ALA A 1 181 ? 15.531 27.745 -8.276 1.00 19.87 177 ALA A CA 1
ATOM 1388 C C . ALA A 1 181 ? 15.836 29.118 -8.828 1.00 20.30 177 ALA A C 1
ATOM 1389 O O . ALA A 1 181 ? 15.823 30.091 -8.094 1.00 19.54 177 ALA A O 1
ATOM 1391 N N . SER A 1 182 ? 16.091 29.185 -10.125 1.00 19.48 178 SER A N 1
ATOM 1392 C CA . SER A 1 182 ? 16.404 30.474 -10.754 1.00 20.44 178 SER A CA 1
ATOM 1393 C C . SER A 1 182 ? 15.971 30.519 -12.207 1.00 20.40 178 SER A C 1
ATOM 1394 O O . SER A 1 182 ? 15.733 29.490 -12.861 1.00 20.66 178 SER A O 1
ATOM 1397 N N . SER A 1 183 ? 15.837 31.747 -12.695 1.00 20.22 179 SER A N 1
ATOM 1398 C CA . SER A 1 183 ? 15.519 32.028 -14.086 1.00 20.01 179 SER A CA 1
ATOM 1399 C C . SER A 1 183 ? 16.411 33.217 -14.482 1.00 19.75 179 SER A C 1
ATOM 1400 O O . SER A 1 183 ? 16.557 34.157 -13.696 1.00 20.54 179 SER A O 1
ATOM 1403 N N . SER A 1 184 ? 17.002 33.168 -15.678 1.00 20.29 180 SER A N 1
ATOM 1404 C CA . SER A 1 184 ? 17.921 34.226 -16.138 1.00 21.26 180 SER A CA 1
ATOM 1405 C C . SER A 1 184 ? 17.536 34.814 -17.501 1.00 21.25 180 SER A C 1
ATOM 1406 O O . SER A 1 184 ? 16.796 34.191 -18.301 1.00 22.10 180 SER A O 1
ATOM 1409 N N . THR A 1 185 ? 18.038 36.023 -17.742 1.00 20.98 181 THR A N 1
ATOM 1410 C CA . THR A 1 185 ? 17.805 36.720 -19.009 1.00 21.07 181 THR A CA 1
ATOM 1411 C C . THR A 1 185 ? 18.976 37.628 -19.330 1.00 21.03 181 THR A C 1
ATOM 1412 O O . THR A 1 185 ? 19.770 37.951 -18.449 1.00 21.73 181 THR A O 1
ATOM 1416 N N . SER A 1 186 ? 19.091 38.034 -20.595 1.00 21.02 182 SER A N 1
ATOM 1417 C CA . SER A 1 186 ? 20.171 38.919 -21.018 1.00 20.95 182 SER A CA 1
ATOM 1418 C C . SER A 1 186 ? 19.587 40.248 -21.448 1.00 21.11 182 SER A C 1
ATOM 1419 O O . SER A 1 186 ? 18.577 40.278 -22.161 1.00 21.88 182 SER A O 1
ATOM 1422 N N . LEU A 1 187 ? 20.224 41.339 -21.018 1.00 20.66 183 LEU A N 1
ATOM 1423 C CA . LEU A 1 187 ? 19.778 42.683 -21.412 1.00 20.21 183 LEU A CA 1
ATOM 1424 C C . LEU A 1 187 ? 20.902 43.424 -22.099 1.00 20.04 183 LEU A C 1
ATOM 1425 O O . LEU A 1 187 ? 22.030 43.373 -21.633 1.00 20.66 183 LEU A O 1
ATOM 1430 N N . LYS A 1 188 ? 20.593 44.101 -23.214 1.00 19.96 184 LYS A N 1
ATOM 1431 C CA . LYS A 1 188 ? 21.544 44.995 -23.839 1.00 19.34 184 LYS A CA 1
ATOM 1432 C C . LYS A 1 188 ? 20.910 46.378 -23.845 1.00 19.13 184 LYS A C 1
ATOM 1433 O O . LYS A 1 188 ? 19.782 46.532 -24.290 1.00 19.53 184 LYS A O 1
ATOM 1439 N N . VAL A 1 189 ? 21.625 47.370 -23.323 1.00 18.38 185 VAL A N 1
ATOM 1440 C CA . VAL A 1 189 ? 21.169 48.747 -23.338 1.00 18.81 185 VAL A CA 1
ATOM 1441 C C . VAL A 1 189 ? 22.012 49.508 -24.355 1.00 19.62 185 VAL A C 1
ATOM 1442 O O . VAL A 1 189 ? 23.254 49.498 -24.276 1.00 20.64 185 VAL A O 1
ATOM 1446 N N . LYS A 1 190 ? 21.330 50.146 -25.308 1.00 20.42 186 LYS A N 1
ATOM 1447 C CA . LYS A 1 190 ? 21.982 50.861 -26.411 1.00 19.90 186 LYS A CA 1
ATOM 1448 C C . LYS A 1 190 ? 21.633 52.340 -26.396 1.00 20.12 186 LYS A C 1
ATOM 1449 O O . LYS A 1 190 ? 20.497 52.698 -26.083 1.00 19.28 186 LYS A O 1
ATOM 1455 N N . GLU A 1 191 ? 22.635 53.179 -26.722 1.00 20.81 187 GLU A N 1
ATOM 1456 C CA . GLU A 1 191 ? 22.468 54.637 -26.871 1.00 21.45 187 GLU A CA 1
ATOM 1457 C C . GLU A 1 191 ? 22.074 54.937 -28.307 1.00 20.24 187 GLU A C 1
ATOM 1458 O O . GLU A 1 191 ? 22.715 54.430 -29.237 1.00 20.12 187 GLU A O 1
ATOM 1464 N N . PRO A 1 192 ? 21.046 55.781 -28.499 1.00 19.64 188 PRO A N 1
ATOM 1465 C CA . PRO A 1 192 ? 20.636 56.153 -29.862 1.00 19.83 188 PRO A CA 1
ATOM 1466 C C . PRO A 1 192 ? 21.653 57.138 -30.454 1.00 19.43 188 PRO A C 1
ATOM 1467 O O . PRO A 1 192 ? 22.423 57.750 -29.703 1.00 19.63 188 PRO A O 1
ATOM 1471 N N . PRO A 1 193 ? 21.660 57.279 -31.790 1.00 18.28 189 PRO A N 1
ATOM 1472 C CA . PRO A 1 193 ? 22.577 58.220 -32.422 1.00 18.55 189 PRO A CA 1
ATOM 1473 C C . PRO A 1 193 ? 22.126 59.632 -32.086 1.00 17.43 189 PRO A C 1
ATOM 1474 O O . PRO A 1 193 ? 20.912 59.917 -32.082 1.00 18.00 189 PRO A O 1
ATOM 1478 N N . VAL A 1 194 ? 23.080 60.504 -31.761 1.00 19.21 190 VAL A N 1
ATOM 1479 C CA . VAL A 1 194 ? 22.778 61.923 -31.568 1.00 19.38 190 VAL A CA 1
ATOM 1480 C C . VAL A 1 194 ? 23.922 62.722 -32.178 1.00 20.20 190 VAL A C 1
ATOM 1481 O O . VAL A 1 194 ? 25.101 62.411 -31.948 1.00 20.01 190 VAL A O 1
ATOM 1485 N N . PHE A 1 195 ? 23.552 63.732 -32.956 1.00 20.16 191 PHE A N 1
ATOM 1486 C CA . PHE A 1 195 ? 24.498 64.728 -33.441 1.00 21.29 191 PHE A CA 1
ATOM 1487 C C . PHE A 1 195 ? 24.267 65.992 -32.606 1.00 23.09 191 PHE A C 1
ATOM 1488 O O . PHE A 1 195 ? 23.342 66.779 -32.887 1.00 23.96 191 PHE A O 1
ATOM 1496 N N . ARG A 1 196 ? 25.092 66.194 -31.584 1.00 24.42 192 ARG A N 1
ATOM 1497 C CA . ARG A 1 196 ? 24.865 67.290 -30.633 1.00 26.65 192 ARG A CA 1
ATOM 1498 C C . ARG A 1 196 ? 25.331 68.647 -31.119 1.00 27.30 192 ARG A C 1
ATOM 1499 O O . ARG A 1 196 ? 24.848 69.669 -30.638 1.00 27.55 192 ARG A O 1
ATOM 1507 N N . LYS A 1 197 ? 26.274 68.666 -32.050 1.00 27.52 193 LYS A N 1
ATOM 1508 C CA . LYS A 1 197 ? 26.854 69.941 -32.495 1.00 28.69 193 LYS A CA 1
ATOM 1509 C C . LYS A 1 197 ? 26.564 70.210 -33.955 1.00 27.66 193 LYS A C 1
ATOM 1510 O O . LYS A 1 197 ? 26.928 69.404 -34.811 1.00 28.78 193 LYS A O 1
ATOM 1516 N N . LYS A 1 198 ? 25.911 71.337 -34.258 1.00 26.52 194 LYS A N 1
ATOM 1517 C CA . LYS A 1 198 ? 25.688 71.686 -35.660 1.00 25.38 194 LYS A CA 1
ATOM 1518 C C . LYS A 1 198 ? 27.004 72.211 -36.217 1.00 23.81 194 LYS A C 1
ATOM 1519 O O . LYS A 1 198 ? 27.591 73.143 -35.641 1.00 23.01 194 LYS A O 1
ATOM 1525 N N . PRO A 1 199 ? 27.474 71.639 -37.345 1.00 22.08 195 PRO A N 1
ATOM 1526 C CA . PRO A 1 199 ? 28.733 72.108 -37.889 1.00 21.72 195 PRO A CA 1
ATOM 1527 C C . PRO A 1 199 ? 28.628 73.537 -38.347 1.00 21.05 195 PRO A C 1
ATOM 1528 O O . PRO A 1 199 ? 27.572 73.956 -38.824 1.00 21.73 195 PRO A O 1
ATOM 1532 N N . HIS A 1 200 ? 29.709 74.290 -38.222 1.00 19.44 196 HIS A N 1
ATOM 1533 C CA . HIS A 1 200 ? 29.735 75.595 -38.853 1.00 18.20 196 HIS A CA 1
ATOM 1534 C C . HIS A 1 200 ? 29.768 75.472 -40.372 1.00 17.86 196 HIS A C 1
ATOM 1535 O O . HIS A 1 200 ? 30.349 74.503 -40.893 1.00 17.93 196 HIS A O 1
ATOM 1542 N N . PRO A 1 201 ? 29.199 76.456 -41.091 1.00 18.33 197 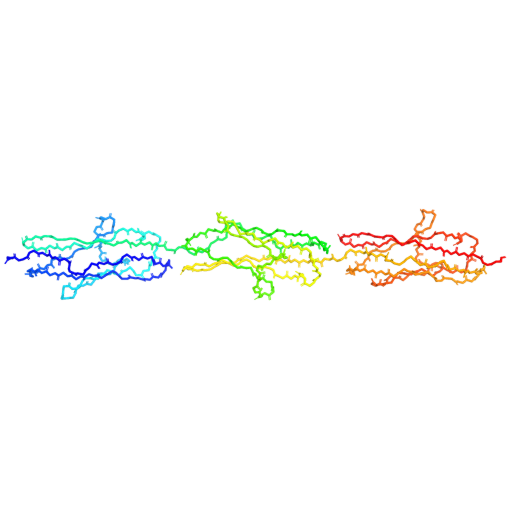PRO A N 1
ATOM 1543 C CA . PRO A 1 201 ? 29.285 76.382 -42.555 1.00 17.33 197 PRO A CA 1
ATOM 1544 C C . PRO A 1 201 ? 30.742 76.381 -43.019 1.00 17.68 197 PRO A C 1
ATOM 1545 O O . PRO A 1 201 ? 31.651 76.917 -42.331 1.00 17.42 197 PRO A O 1
ATOM 1549 N N . VAL A 1 202 ? 30.983 75.766 -44.168 1.00 16.46 198 VAL A N 1
ATOM 1550 C CA . VAL A 1 202 ? 32.326 75.706 -44.701 1.00 17.05 198 VAL A CA 1
ATOM 1551 C C . VAL A 1 202 ? 32.388 76.415 -46.037 1.00 17.45 198 VAL A C 1
ATOM 1552 O O . VAL A 1 202 ? 31.650 76.062 -46.953 1.00 17.45 198 VAL A O 1
ATOM 1556 N N . GLU A 1 203 ? 33.261 77.417 -46.143 1.00 16.76 199 GLU A N 1
ATOM 1557 C CA . GLU A 1 203 ? 33.433 78.169 -47.384 1.00 16.57 199 GLU A CA 1
ATOM 1558 C C . GLU A 1 203 ? 34.477 77.537 -48.307 1.00 18.25 199 GLU A C 1
ATOM 1559 O O . GLU A 1 203 ? 35.524 77.033 -47.848 1.00 19.53 199 GLU A O 1
ATOM 1565 N N . THR A 1 204 ? 34.215 77.574 -49.601 1.00 18.42 200 THR A N 1
ATOM 1566 C CA . THR A 1 204 ? 35.109 76.982 -50.580 1.00 19.82 200 THR A CA 1
ATOM 1567 C C . THR A 1 204 ? 35.186 77.863 -51.823 1.00 20.63 200 THR A C 1
ATOM 1568 O O . THR A 1 204 ? 34.496 78.856 -51.925 1.00 21.27 200 THR A O 1
ATOM 1572 N N . LEU A 1 205 ? 36.052 77.487 -52.748 1.00 22.77 201 LEU A N 1
ATOM 1573 C CA . LEU A 1 205 ? 36.213 78.180 -54.014 1.00 22.55 201 LEU A CA 1
ATOM 1574 C C . LEU A 1 205 ? 35.799 77.190 -55.069 1.00 22.51 201 LEU A C 1
ATOM 1575 O O . LEU A 1 205 ? 35.907 75.961 -54.871 1.00 22.10 201 LEU A O 1
ATOM 1580 N N . LYS A 1 206 ? 35.338 77.703 -56.200 1.00 22.18 202 LYS A N 1
ATOM 1581 C CA . LYS A 1 206 ? 35.061 76.832 -57.330 1.00 22.44 202 LYS A CA 1
ATOM 1582 C C . LYS A 1 206 ? 36.306 76.045 -57.696 1.00 22.22 202 LYS A C 1
ATOM 1583 O O . LYS A 1 206 ? 37.434 76.573 -57.676 1.00 21.73 202 LYS A O 1
ATOM 1589 N N . GLY A 1 207 ? 36.100 74.766 -57.969 1.00 21.26 203 GLY A N 1
ATOM 1590 C CA . GLY A 1 207 ? 37.176 73.877 -58.391 1.00 21.40 203 GLY A CA 1
ATOM 1591 C C . GLY A 1 207 ? 37.980 73.272 -57.252 1.00 21.84 203 GLY A C 1
ATOM 1592 O O . GLY A 1 207 ? 38.767 72.338 -57.469 1.00 23.40 203 GLY A O 1
ATOM 1593 N N . ALA A 1 208 ? 37.799 73.786 -56.034 1.00 20.54 204 ALA A N 1
ATOM 1594 C CA . ALA A 1 208 ? 38.511 73.228 -54.890 1.00 21.21 204 ALA A CA 1
ATOM 1595 C C . ALA A 1 208 ? 37.778 71.993 -54.360 1.00 21.28 204 ALA A C 1
ATOM 1596 O O . ALA A 1 208 ? 36.735 71.611 -54.916 1.00 21.92 204 ALA A O 1
ATOM 1598 N N . ASP A 1 209 ? 38.315 71.396 -53.297 1.00 21.47 205 ASP A N 1
ATOM 1599 C CA . ASP A 1 209 ? 37.606 70.323 -52.581 1.00 21.75 205 ASP A CA 1
ATOM 1600 C C . ASP A 1 209 ? 37.268 70.819 -51.180 1.00 20.73 205 ASP A C 1
ATOM 1601 O O . ASP A 1 209 ? 38.000 71.652 -50.616 1.00 20.82 205 ASP A O 1
ATOM 1606 N N . VAL A 1 210 ? 36.210 70.274 -50.572 1.00 18.40 206 VAL A N 1
ATOM 1607 C CA . VAL A 1 210 ? 35.825 70.762 -49.267 1.00 18.89 206 VAL A CA 1
ATOM 1608 C C . VAL A 1 210 ? 35.333 69.635 -48.363 1.00 18.74 206 VAL A C 1
ATOM 1609 O O . VAL A 1 210 ? 34.701 68.693 -48.864 1.00 20.35 206 VAL A O 1
ATOM 1613 N N . HIS A 1 211 ? 35.654 69.724 -47.063 1.00 19.75 207 HIS A N 1
ATOM 1614 C CA . HIS A 1 211 ? 35.354 68.692 -46.075 1.00 18.91 207 HIS A CA 1
ATOM 1615 C C . HIS A 1 211 ? 34.247 69.209 -45.161 1.00 19.68 207 HIS A C 1
ATOM 1616 O O . HIS A 1 211 ? 34.329 70.342 -44.659 1.00 19.79 207 HIS A O 1
ATOM 1623 N N . LEU A 1 212 ? 33.241 68.362 -44.917 1.00 18.63 208 LEU A N 1
ATOM 1624 C CA . LEU A 1 212 ? 32.187 68.671 -43.978 1.00 18.94 208 LEU A CA 1
ATOM 1625 C C . LEU A 1 212 ? 32.031 67.477 -43.046 1.00 19.31 208 LEU A C 1
ATOM 1626 O O . LEU A 1 212 ? 32.013 66.334 -43.482 1.00 19.07 208 LEU A O 1
ATOM 1631 N N . GLU A 1 213 ? 31.949 67.741 -41.756 1.00 18.72 209 GLU A N 1
ATOM 1632 C CA . GLU A 1 213 ? 31.823 66.643 -40.814 1.00 20.60 209 GLU A CA 1
ATOM 1633 C C . GLU A 1 213 ? 30.851 66.926 -39.709 1.00 20.49 209 GLU A C 1
ATOM 1634 O O . GLU A 1 213 ? 30.632 68.091 -39.326 1.00 20.17 209 GLU A O 1
ATOM 1640 N N . CYS A 1 214 ? 30.310 65.830 -39.181 1.00 20.27 210 CYS A N 1
ATOM 1641 C CA . CYS A 1 214 ? 29.366 65.837 -38.076 1.00 21.55 210 CYS A CA 1
ATOM 1642 C C . CYS A 1 214 ? 29.897 64.900 -36.975 1.00 20.30 210 CYS A C 1
ATOM 1643 O O . CYS A 1 214 ? 30.281 63.755 -37.254 1.00 21.43 210 CYS A O 1
ATOM 1646 N N . GLU A 1 215 ? 29.912 65.403 -35.738 1.00 20.39 211 GLU A N 1
ATOM 1647 C CA . GLU A 1 215 ? 30.319 64.630 -34.567 1.00 20.56 211 GLU A CA 1
ATOM 1648 C C . GLU A 1 215 ? 29.144 63.816 -34.045 1.00 20.07 211 GLU A C 1
ATOM 1649 O O . GLU A 1 215 ? 28.072 64.346 -33.805 1.00 20.52 211 GLU A O 1
ATOM 1655 N N . LEU A 1 216 ? 29.365 62.525 -33.906 1.00 18.35 212 LEU A N 1
ATOM 1656 C CA . LEU A 1 216 ? 28.301 61.549 -33.624 1.00 19.06 212 LEU A CA 1
ATOM 1657 C C . LEU A 1 216 ? 28.500 60.880 -32.279 1.00 19.78 212 LEU A C 1
ATOM 1658 O O . LEU A 1 216 ? 29.624 60.527 -31.924 1.00 18.47 212 LEU A O 1
ATOM 1663 N N . GLN A 1 217 ? 27.415 60.687 -31.521 1.00 19.17 213 GLN A N 1
ATOM 1664 C CA . GLN A 1 217 ? 27.483 59.984 -30.244 1.00 22.66 213 GLN A CA 1
ATOM 1665 C C . GLN A 1 217 ? 26.492 58.855 -30.337 1.00 20.40 213 GLN A C 1
ATOM 1666 O O . GLN A 1 217 ? 25.519 58.921 -31.101 1.00 20.44 213 GLN A O 1
ATOM 1672 N N . GLY A 1 218 ? 26.715 57.818 -29.542 1.00 20.69 214 GLY A N 1
ATOM 1673 C CA . GLY A 1 218 ? 25.772 56.722 -29.507 1.00 19.85 214 GLY A CA 1
ATOM 1674 C C . GLY A 1 218 ? 26.468 55.393 -29.540 1.00 20.89 214 GLY A C 1
ATOM 1675 O O . GLY A 1 218 ? 27.712 55.338 -29.529 1.00 20.53 214 GLY A O 1
ATOM 1676 N N . THR A 1 219 ? 25.675 54.319 -29.549 1.00 20.19 215 THR A N 1
ATOM 1677 C CA . THR A 1 219 ? 26.220 52.948 -29.624 1.00 21.21 215 THR A CA 1
ATOM 1678 C C . THR A 1 219 ? 26.383 52.487 -31.078 1.00 22.26 215 THR A C 1
ATOM 1679 O O . THR A 1 219 ? 25.395 52.234 -31.780 1.00 21.61 215 THR A O 1
ATOM 1683 N N . PRO A 1 220 ? 27.647 52.360 -31.536 1.00 23.50 216 PRO A N 1
ATOM 1684 C CA . PRO A 1 220 ? 27.848 51.923 -32.917 1.00 24.20 216 PRO A CA 1
ATOM 1685 C C . PRO A 1 220 ? 27.602 50.414 -33.011 1.00 25.00 216 PRO A C 1
ATOM 1686 O O . PRO A 1 220 ? 27.623 49.724 -31.979 1.00 25.71 216 PRO A O 1
ATOM 1690 N N . PRO A 1 221 ? 27.391 49.878 -34.222 1.00 25.52 217 PRO A N 1
ATOM 1691 C CA . PRO A 1 221 ? 27.509 50.513 -35.525 1.00 24.93 217 PRO A CA 1
ATOM 1692 C C . PRO A 1 221 ? 26.270 51.273 -35.978 1.00 23.85 217 PRO A C 1
ATOM 1693 O O . PRO A 1 221 ? 25.143 51.024 -35.506 1.00 23.75 217 PRO A O 1
ATOM 1697 N N . PHE A 1 222 ? 26.504 52.192 -36.905 1.00 23.15 218 PHE A N 1
ATOM 1698 C CA . PHE A 1 222 ? 25.449 53.009 -37.467 1.00 23.08 218 PHE A CA 1
ATOM 1699 C C . PHE A 1 222 ? 25.295 52.788 -38.959 1.00 23.20 218 PHE A C 1
ATOM 1700 O O . PHE A 1 222 ? 26.293 52.513 -39.647 1.00 24.90 218 PHE A O 1
ATOM 1708 N N . GLN A 1 223 ? 24.064 52.924 -39.455 1.00 22.94 219 GLN A N 1
ATOM 1709 C CA . GLN A 1 223 ? 23.821 53.100 -40.876 1.00 23.70 219 GLN A CA 1
ATOM 1710 C C . GLN A 1 223 ? 23.794 54.594 -41.130 1.00 21.60 219 GLN A C 1
ATOM 1711 O O . GLN A 1 223 ? 23.060 55.315 -40.460 1.00 21.69 219 GLN A O 1
ATOM 1717 N N . VAL A 1 224 ? 24.548 55.051 -42.128 1.00 20.91 220 VAL A N 1
ATOM 1718 C CA . VAL A 1 224 ? 24.679 56.493 -42.378 1.00 20.56 220 VAL A CA 1
ATOM 1719 C C . VAL A 1 224 ? 24.381 56.814 -43.851 1.00 20.72 220 VAL A C 1
ATOM 1720 O O . VAL A 1 224 ? 24.828 56.097 -44.744 1.00 20.60 220 VAL A O 1
ATOM 1724 N N . SER A 1 225 ? 23.584 57.850 -44.086 1.00 19.73 221 SER A N 1
ATOM 1725 C CA . SER A 1 225 ? 23.393 58.362 -45.435 1.00 20.07 221 SER A CA 1
ATOM 1726 C C . SER A 1 225 ? 23.562 59.878 -45.460 1.00 19.20 221 SER A C 1
ATOM 1727 O O . SER A 1 225 ? 23.311 60.575 -44.456 1.00 19.73 221 SER A O 1
ATOM 1730 N N . TRP A 1 226 ? 24.026 60.362 -46.602 1.00 16.93 222 TRP A N 1
ATOM 1731 C CA . TRP A 1 226 ? 24.120 61.798 -46.867 1.00 16.20 222 TRP A CA 1
ATOM 1732 C C . TRP A 1 226 ? 23.203 62.174 -47.990 1.00 16.89 222 TRP A C 1
ATOM 1733 O O . TRP A 1 226 ? 23.033 61.415 -48.930 1.00 16.18 222 TRP A O 1
ATOM 1744 N N . HIS A 1 227 ? 22.638 63.366 -47.875 1.00 15.77 223 HIS A N 1
ATOM 1745 C CA . HIS A 1 227 ? 21.676 63.910 -48.847 1.00 16.90 223 HIS A CA 1
ATOM 1746 C C . HIS A 1 227 ? 21.878 65.379 -49.148 1.00 16.92 223 HIS A C 1
ATOM 1747 O O . HIS A 1 227 ? 22.371 66.142 -48.320 1.00 15.82 223 HIS A O 1
ATOM 1754 N N . LYS A 1 228 ? 21.466 65.768 -50.353 1.00 16.45 224 LYS A N 1
ATOM 1755 C CA . LYS A 1 228 ? 21.347 67.177 -50.725 1.00 17.32 224 LYS A CA 1
ATOM 1756 C C . LYS A 1 228 ? 20.270 67.275 -51.787 1.00 18.68 224 LYS A C 1
ATOM 1757 O O . LYS A 1 228 ? 20.256 66.476 -52.709 1.00 18.39 224 LYS A O 1
ATOM 1763 N N . ASP A 1 229 ? 19.389 68.255 -51.648 1.00 19.68 225 ASP A N 1
ATOM 1764 C CA . ASP A 1 229 ? 18.335 68.473 -52.655 1.00 20.06 225 ASP A CA 1
ATOM 1765 C C . ASP A 1 229 ? 17.497 67.196 -52.967 1.00 20.88 225 ASP A C 1
ATOM 1766 O O . ASP A 1 229 ? 17.151 66.934 -54.124 1.00 22.26 225 ASP A O 1
ATOM 1771 N N . LYS A 1 230 ? 17.202 66.419 -51.927 1.00 21.10 226 LYS A N 1
ATOM 1772 C CA . LYS A 1 230 ? 16.382 65.211 -52.009 1.00 21.46 226 LYS A CA 1
ATOM 1773 C C . LYS A 1 230 ? 17.048 64.061 -52.773 1.00 22.23 226 LYS A C 1
ATOM 1774 O O . LYS A 1 230 ? 16.375 63.125 -53.211 1.00 22.69 226 LYS A O 1
ATOM 1780 N N . ARG A 1 231 ? 18.370 64.100 -52.910 1.00 21.23 227 ARG A N 1
ATOM 1781 C CA . ARG A 1 231 ? 19.096 63.028 -53.603 1.00 21.07 227 ARG A CA 1
ATOM 1782 C C . ARG A 1 231 ? 20.103 62.462 -52.617 1.00 20.27 227 ARG A C 1
ATOM 1783 O O . ARG A 1 231 ? 20.687 63.243 -51.868 1.00 18.87 227 ARG A O 1
ATOM 1791 N N . GLU A 1 232 ? 20.265 61.135 -52.572 1.00 19.14 228 GLU A N 1
ATOM 1792 C CA . GLU A 1 232 ? 21.301 60.529 -51.724 1.00 18.66 228 GLU A CA 1
ATOM 1793 C C . GLU A 1 232 ? 22.629 60.676 -52.425 1.00 17.11 228 GLU A C 1
ATOM 1794 O O . GLU A 1 232 ? 22.730 60.425 -53.640 1.00 17.63 228 GLU A O 1
ATOM 1800 N N . LEU A 1 233 ? 23.641 61.070 -51.660 1.00 15.24 229 LEU A N 1
ATOM 1801 C CA . LEU A 1 233 ? 24.992 61.291 -52.191 1.00 14.65 229 LEU A CA 1
ATOM 1802 C C . LEU A 1 233 ? 25.806 60.054 -51.865 1.00 15.80 229 LEU A C 1
ATOM 1803 O O . LEU A 1 233 ? 25.718 59.549 -50.731 1.00 17.08 229 LEU A O 1
ATOM 1808 N N . ARG A 1 234 ? 26.593 59.551 -52.819 1.00 14.89 230 ARG A N 1
ATOM 1809 C CA . ARG A 1 234 ? 27.255 58.269 -52.608 1.00 15.51 230 ARG A CA 1
ATOM 1810 C C . ARG A 1 234 ? 28.741 58.377 -52.971 1.00 15.68 230 ARG A C 1
ATOM 1811 O O . ARG A 1 234 ? 29.117 59.159 -53.857 1.00 15.00 230 ARG A O 1
ATOM 1819 N N . SER A 1 235 ? 29.558 57.553 -52.320 1.00 16.32 231 SER A N 1
ATOM 1820 C CA . SER A 1 235 ? 30.997 57.503 -52.597 1.00 16.84 231 SER A CA 1
ATOM 1821 C C . SER A 1 235 ? 31.252 57.229 -54.081 1.00 16.11 231 SER A C 1
ATOM 1822 O O . SER A 1 235 ? 30.584 56.406 -54.693 1.00 15.35 231 SER A O 1
ATOM 1825 N N . GLY A 1 236 ? 32.200 57.963 -54.652 1.00 15.83 232 GLY A N 1
ATOM 1826 C CA . GLY A 1 236 ? 32.547 57.834 -56.054 1.00 15.83 232 GLY A CA 1
ATOM 1827 C C . GLY A 1 236 ? 33.570 58.867 -56.431 1.00 16.17 232 GLY A C 1
ATOM 1828 O O . GLY A 1 236 ? 34.492 59.167 -55.646 1.00 17.32 232 GLY A O 1
ATOM 1829 N N . LYS A 1 237 ? 33.423 59.394 -57.633 1.00 15.76 233 LYS A N 1
ATOM 1830 C CA . LYS A 1 237 ? 34.371 60.372 -58.152 1.00 16.30 233 LYS A CA 1
ATOM 1831 C C . LYS A 1 237 ? 34.087 61.776 -57.667 1.00 17.03 233 LYS A C 1
ATOM 1832 O O . LYS A 1 237 ? 34.958 62.651 -57.800 1.00 19.15 233 LYS A O 1
ATOM 1838 N N . LYS A 1 238 ? 32.889 62.000 -57.124 1.00 15.83 234 LYS A N 1
ATOM 1839 C CA . LYS A 1 238 ? 32.487 63.347 -56.701 1.00 15.48 234 LYS A CA 1
ATOM 1840 C C . LYS A 1 238 ? 32.545 63.492 -55.189 1.00 16.80 234 LYS A C 1
ATOM 1841 O O . LYS A 1 238 ? 32.969 64.537 -54.685 1.00 17.65 234 LYS A O 1
ATOM 1847 N N . TYR A 1 239 ? 32.123 62.440 -54.482 1.00 15.24 235 TYR A N 1
ATOM 1848 C CA . TYR A 1 239 ? 32.082 62.419 -53.016 1.00 16.29 235 TYR A CA 1
ATOM 1849 C C . TYR A 1 239 ? 32.947 61.309 -52.449 1.00 17.25 235 TYR A C 1
ATOM 1850 O O . TYR A 1 239 ? 32.928 60.191 -52.951 1.00 17.00 235 TYR A O 1
ATOM 1859 N N . LYS A 1 240 ? 33.703 61.619 -51.396 1.00 17.07 236 LYS A N 1
ATOM 1860 C CA . LYS A 1 240 ? 34.339 60.584 -50.586 1.00 18.22 236 LYS A CA 1
ATOM 1861 C C . LYS A 1 240 ? 33.707 60.663 -49.209 1.00 18.02 236 LYS A C 1
ATOM 1862 O O . LYS A 1 240 ? 33.770 61.699 -48.544 1.00 18.44 236 LYS A O 1
ATOM 1868 N N . ILE A 1 241 ? 33.089 59.572 -48.777 1.00 18.63 237 ILE A N 1
ATOM 1869 C CA . ILE A 1 241 ? 32.290 59.574 -47.542 1.00 18.94 237 ILE A CA 1
ATOM 1870 C C . ILE A 1 241 ? 32.970 58.690 -46.518 1.00 19.23 237 ILE A C 1
ATOM 1871 O O . ILE A 1 241 ? 33.424 57.608 -46.858 1.00 19.95 237 ILE A O 1
ATOM 1876 N N . MET A 1 242 ? 33.124 59.199 -45.293 1.00 21.86 238 MET A N 1
ATOM 1877 C CA . MET A 1 242 ? 33.752 58.412 -44.219 1.00 25.11 238 MET A CA 1
ATOM 1878 C C . MET A 1 242 ? 32.717 58.262 -43.149 1.00 24.99 238 MET A C 1
ATOM 1879 O O . MET A 1 242 ? 32.126 59.245 -42.696 1.00 25.28 238 MET A O 1
ATOM 1884 N N . SER A 1 243 ? 32.487 57.036 -42.719 1.00 24.93 239 SER A N 1
ATOM 1885 C CA . SER A 1 243 ? 31.534 56.817 -41.667 1.00 26.23 239 SER A CA 1
ATOM 1886 C C . SER A 1 243 ? 32.273 56.020 -40.614 1.00 26.83 239 SER A C 1
ATOM 1887 O O . SER A 1 243 ? 32.444 54.817 -40.749 1.00 26.34 239 SER A O 1
ATOM 1890 N N . GLU A 1 244 ? 32.787 56.747 -39.621 1.00 26.88 240 GLU A N 1
ATOM 1891 C CA . GLU A 1 244 ? 33.413 56.144 -38.462 1.00 27.51 240 GLU A CA 1
ATOM 1892 C C . GLU A 1 244 ? 32.439 56.202 -37.304 1.00 26.07 240 GLU A C 1
ATOM 1893 O O . GLU A 1 244 ? 31.397 56.871 -37.368 1.00 26.88 240 GLU A O 1
ATOM 1899 N N . ASN A 1 245 ? 32.762 55.467 -36.243 1.00 24.73 241 ASN A N 1
ATOM 1900 C CA . ASN A 1 245 ? 31.868 55.307 -35.110 1.00 22.43 241 ASN A CA 1
ATOM 1901 C C . ASN A 1 245 ? 31.377 56.637 -34.542 1.00 22.98 241 ASN A C 1
ATOM 1902 O O . ASN A 1 245 ? 30.207 56.757 -34.169 1.00 24.71 241 ASN A O 1
ATOM 1907 N N . PHE A 1 246 ? 32.265 57.634 -34.468 1.00 20.00 242 PHE A N 1
ATOM 1908 C CA . PHE A 1 246 ? 31.947 58.901 -33.795 1.00 18.57 242 PHE A CA 1
ATOM 1909 C C . PHE A 1 246 ? 32.122 60.134 -34.641 1.00 18.37 242 PHE A C 1
ATOM 1910 O O . PHE A 1 246 ? 32.027 61.264 -34.158 1.00 16.81 242 PHE A O 1
ATOM 1918 N N . LEU A 1 247 ? 32.270 59.928 -35.946 1.00 19.59 243 LEU A N 1
ATOM 1919 C CA . LEU A 1 247 ? 32.443 61.051 -36.853 1.00 20.50 243 LEU A CA 1
ATOM 1920 C C . LEU A 1 247 ? 31.963 60.618 -38.222 1.00 21.06 243 LEU A C 1
ATOM 1921 O O . LEU A 1 247 ? 32.340 59.555 -38.698 1.00 22.98 243 LEU A O 1
ATOM 1926 N N . THR A 1 248 ? 31.116 61.436 -38.836 1.00 19.53 244 THR A N 1
ATOM 1927 C CA . THR A 1 248 ? 30.690 61.132 -40.204 1.00 20.33 244 THR A CA 1
ATOM 1928 C C . THR A 1 248 ? 31.130 62.315 -41.041 1.00 20.31 244 THR A C 1
ATOM 1929 O O . THR A 1 248 ? 31.004 63.439 -40.622 1.00 21.17 244 THR A O 1
ATOM 1933 N N . SER A 1 249 ? 31.668 62.058 -42.208 1.00 19.17 245 SER A N 1
ATOM 1934 C CA . SER A 1 249 ? 32.126 63.169 -43.020 1.00 19.37 245 SER A CA 1
ATOM 1935 C C . SER A 1 249 ? 31.895 62.925 -44.483 1.00 19.08 245 SER A C 1
ATOM 1936 O O . SER A 1 249 ? 31.764 61.792 -44.930 1.00 19.00 245 SER A O 1
ATOM 1939 N N . ILE A 1 250 ? 31.836 64.015 -45.220 1.00 17.56 246 ILE A N 1
ATOM 1940 C CA . ILE A 1 250 ? 31.755 63.960 -46.669 1.00 18.00 246 ILE A CA 1
ATOM 1941 C C . ILE A 1 250 ? 32.790 64.950 -47.228 1.00 17.07 246 ILE A C 1
ATOM 1942 O O . ILE A 1 250 ? 32.988 66.054 -46.722 1.00 17.87 246 ILE A O 1
ATOM 1947 N N . HIS A 1 251 ? 33.479 64.509 -48.257 1.00 16.13 247 HIS A N 1
ATOM 1948 C CA . HIS A 1 251 ? 34.516 65.321 -48.890 1.00 16.28 247 HIS A CA 1
ATOM 1949 C C . HIS A 1 251 ? 34.048 65.502 -50.294 1.00 16.81 247 HIS A C 1
ATOM 1950 O O . HIS A 1 251 ? 33.896 64.549 -51.041 1.00 17.57 247 HIS A O 1
ATOM 1957 N N . ILE A 1 252 ? 33.749 66.752 -50.629 1.00 16.13 248 ILE A N 1
ATOM 1958 C CA . ILE A 1 252 ? 33.140 67.095 -51.896 1.00 17.05 248 ILE A CA 1
ATOM 1959 C C . ILE A 1 252 ? 34.241 67.595 -52.822 1.00 17.83 248 ILE A C 1
ATOM 1960 O O . ILE A 1 252 ? 34.936 68.556 -52.476 1.00 18.62 248 ILE A O 1
ATOM 1965 N N . LEU A 1 253 ? 34.413 66.937 -53.976 1.00 17.49 249 LEU A N 1
ATOM 1966 C CA . LEU A 1 253 ? 35.535 67.228 -54.889 1.00 17.86 249 LEU A CA 1
ATOM 1967 C C . LEU A 1 253 ? 35.105 68.091 -56.056 1.00 17.92 249 LEU A C 1
ATOM 1968 O O . LEU A 1 253 ? 33.943 68.045 -56.495 1.00 18.59 249 LEU A O 1
ATOM 1973 N N . ASN A 1 254 ? 36.048 68.886 -56.559 1.00 17.62 250 ASN A N 1
ATOM 1974 C CA . ASN A 1 254 ? 35.830 69.687 -57.772 1.00 18.62 250 ASN A CA 1
ATOM 1975 C C . ASN A 1 254 ? 34.587 70.543 -57.653 1.00 19.08 250 ASN A C 1
ATOM 1976 O O . ASN A 1 254 ? 33.659 70.411 -58.451 1.00 19.79 250 ASN A O 1
ATOM 1981 N N . VAL A 1 255 ? 34.558 71.404 -56.644 1.00 17.70 251 VAL A N 1
ATOM 1982 C CA . VAL A 1 255 ? 33.345 72.181 -56.348 1.00 18.90 251 VAL A CA 1
ATOM 1983 C C . VAL A 1 255 ? 32.821 73.004 -57.528 1.00 19.26 251 VAL A C 1
ATOM 1984 O O . VAL A 1 255 ? 33.577 73.660 -58.249 1.00 20.36 251 VAL A O 1
ATOM 1988 N N . ASP A 1 256 ? 31.511 72.920 -57.733 1.00 19.51 252 ASP A N 1
ATOM 1989 C CA . ASP A 1 256 ? 30.831 73.819 -58.660 1.00 19.70 252 ASP A CA 1
ATOM 1990 C C . ASP A 1 256 ? 29.603 74.445 -58.004 1.00 19.60 252 ASP A C 1
ATOM 1991 O O . ASP A 1 256 ? 29.295 74.149 -56.859 1.00 18.85 252 ASP A O 1
ATOM 1996 N N . SER A 1 257 ? 28.898 75.312 -58.729 1.00 19.70 253 SER A N 1
ATOM 1997 C CA . SER A 1 257 ? 27.733 76.006 -58.135 1.00 20.17 253 SER A CA 1
ATOM 1998 C C . SER A 1 257 ? 26.664 75.092 -57.554 1.00 19.90 253 SER A C 1
ATOM 1999 O O . SER A 1 257 ? 25.990 75.422 -56.561 1.00 21.01 253 SER A O 1
ATOM 2002 N N . ALA A 1 258 ? 26.506 73.926 -58.158 1.00 20.18 254 ALA A N 1
ATOM 2003 C CA . ALA A 1 258 ? 25.479 72.984 -57.703 1.00 20.62 254 ALA A CA 1
ATOM 2004 C C . ALA A 1 258 ? 25.802 72.366 -56.341 1.00 20.84 254 ALA A C 1
ATOM 2005 O O . ALA A 1 258 ? 24.930 71.787 -55.709 1.00 23.24 254 ALA A O 1
ATOM 2007 N N . ASP A 1 259 ? 27.053 72.474 -55.886 1.00 18.88 255 ASP A N 1
ATOM 2008 C CA . ASP A 1 259 ? 27.454 71.931 -54.585 1.00 18.02 255 ASP A CA 1
ATOM 2009 C C . ASP A 1 259 ? 27.188 72.890 -53.434 1.00 17.60 255 ASP A C 1
ATOM 2010 O O . ASP A 1 259 ? 27.279 72.504 -52.252 1.00 18.64 255 ASP A O 1
ATOM 2015 N N . ILE A 1 260 ? 26.843 74.127 -53.778 1.00 17.86 256 ILE A N 1
ATOM 2016 C CA . ILE A 1 260 ? 26.625 75.140 -52.738 1.00 18.07 256 ILE A CA 1
ATOM 2017 C C . ILE A 1 260 ? 25.251 74.992 -52.138 1.00 18.81 256 ILE A C 1
ATOM 2018 O O . ILE A 1 260 ? 24.246 74.954 -52.878 1.00 21.97 256 ILE A O 1
ATOM 2023 N N . GLY A 1 261 ? 25.179 74.920 -50.808 1.00 16.94 257 GLY A N 1
ATOM 2024 C CA . GLY A 1 261 ? 23.891 74.772 -50.131 1.00 17.78 257 GLY A CA 1
ATOM 2025 C C . GLY A 1 261 ? 23.933 73.787 -48.981 1.00 17.68 257 GLY A C 1
ATOM 2026 O O . GLY A 1 261 ? 25.006 73.504 -48.396 1.00 17.97 257 GLY A O 1
ATOM 2027 N N . GLU A 1 262 ? 22.754 73.282 -48.623 1.00 17.98 258 GLU A N 1
ATOM 2028 C CA . GLU A 1 262 ? 22.581 72.462 -47.423 1.00 18.90 258 GLU A CA 1
ATOM 2029 C C . GLU A 1 262 ? 22.727 70.957 -47.676 1.00 18.86 258 GLU A C 1
ATOM 2030 O O . GLU A 1 262 ? 22.251 70.452 -48.688 1.00 18.49 258 GLU A O 1
ATOM 2036 N N . TYR A 1 263 ? 23.374 70.266 -46.727 1.00 17.19 259 TYR A N 1
ATOM 2037 C CA . TYR A 1 263 ? 23.590 68.814 -46.767 1.00 16.80 259 TYR A CA 1
ATOM 2038 C C . TYR A 1 263 ? 23.000 68.231 -45.508 1.00 17.60 259 TYR A C 1
ATOM 2039 O O . TYR A 1 263 ? 23.049 68.874 -44.457 1.00 18.23 259 TYR A O 1
ATOM 2048 N N . GLN A 1 264 ? 22.433 67.029 -45.608 1.00 15.74 260 GLN A N 1
ATOM 2049 C CA . GLN A 1 264 ? 21.927 66.328 -44.417 1.00 16.83 260 GLN A CA 1
ATOM 2050 C C . GLN A 1 264 ? 22.597 64.991 -44.263 1.00 16.61 260 GLN A C 1
ATOM 2051 O O . GLN A 1 264 ? 22.698 64.233 -45.233 1.00 18.26 260 GLN A O 1
ATOM 2057 N N . CYS A 1 265 ? 23.015 64.674 -43.036 1.00 16.84 261 CYS A N 1
ATOM 2058 C CA . CYS A 1 265 ? 23.590 63.358 -42.753 1.00 16.49 261 CYS A CA 1
ATOM 2059 C C . CYS A 1 265 ? 22.657 62.684 -41.778 1.00 18.22 261 CYS A C 1
ATOM 2060 O O . CYS A 1 265 ? 22.402 63.249 -40.700 1.00 18.94 261 CYS A O 1
ATOM 2063 N N . LYS A 1 266 ? 22.138 61.516 -42.141 1.00 17.50 262 LYS A N 1
ATOM 2064 C CA . LYS A 1 266 ? 21.244 60.769 -41.224 1.00 19.37 262 LYS A CA 1
ATOM 2065 C C . LYS A 1 266 ? 21.963 59.548 -40.705 1.00 19.14 262 LYS A C 1
ATOM 2066 O O . LYS A 1 266 ? 22.520 58.778 -41.495 1.00 19.07 262 LYS A O 1
ATOM 2072 N N . ALA A 1 267 ? 21.945 59.364 -39.383 1.00 18.63 263 ALA A N 1
ATOM 2073 C CA . ALA A 1 267 ? 22.564 58.177 -38.750 1.00 18.33 263 ALA A CA 1
ATOM 2074 C C . ALA A 1 267 ? 21.497 57.423 -38.001 1.00 19.28 263 ALA A C 1
ATOM 2075 O O . ALA A 1 267 ? 20.685 58.014 -37.313 1.00 19.02 263 ALA A O 1
ATOM 2077 N N . SER A 1 268 ? 21.490 56.115 -38.165 1.00 18.76 264 SER A N 1
ATOM 2078 C CA . SER A 1 268 ? 20.559 55.291 -37.415 1.00 20.93 264 SER A CA 1
ATOM 2079 C C . SER A 1 268 ? 21.204 54.041 -36.822 1.00 20.33 264 SER A C 1
ATOM 2080 O O . SER A 1 268 ? 22.175 53.508 -37.348 1.00 21.03 264 SER A O 1
ATOM 2083 N N . ASN A 1 269 ? 20.656 53.582 -35.707 1.00 20.29 265 ASN A N 1
ATOM 2084 C CA . ASN A 1 269 ? 20.978 52.241 -35.211 1.00 19.78 265 ASN A CA 1
ATOM 2085 C C . ASN A 1 269 ? 19.666 51.594 -34.741 1.00 21.33 265 ASN A C 1
ATOM 2086 O O . ASN A 1 269 ? 18.575 52.133 -35.024 1.00 21.50 265 ASN A O 1
ATOM 2091 N N . ASP A 1 270 ? 19.768 50.469 -34.028 1.00 2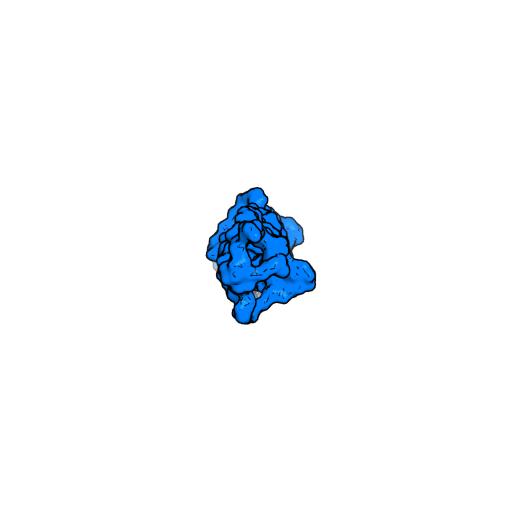2.33 266 ASP A N 1
ATOM 2092 C CA . ASP A 1 270 ? 18.611 49.733 -33.499 1.00 24.19 266 ASP A CA 1
ATOM 2093 C C . ASP A 1 270 ? 17.600 50.530 -32.677 1.00 23.73 266 ASP A C 1
ATOM 2094 O O . ASP A 1 270 ? 16.422 50.144 -32.553 1.00 24.72 266 ASP A O 1
ATOM 2099 N N . VAL A 1 271 ? 18.056 51.612 -32.066 1.00 21.85 267 VAL A N 1
ATOM 2100 C CA . VAL A 1 271 ? 17.268 52.283 -31.037 1.00 20.94 267 VAL A CA 1
ATOM 2101 C C . VAL A 1 271 ? 16.950 53.753 -31.345 1.00 20.09 267 VAL A C 1
ATOM 2102 O O . VAL A 1 271 ? 16.287 54.418 -30.557 1.00 20.20 267 VAL A O 1
ATOM 2106 N N . GLY A 1 272 ? 17.419 54.273 -32.482 1.00 18.49 268 GLY A N 1
ATOM 2107 C CA . GLY A 1 272 ? 17.004 55.614 -32.854 1.00 18.62 268 GLY A CA 1
ATOM 2108 C C . GLY A 1 272 ? 17.675 56.103 -34.126 1.00 18.72 268 GLY A C 1
ATOM 2109 O O . GLY A 1 272 ? 18.430 55.370 -34.779 1.00 18.76 268 GLY A O 1
ATOM 2110 N N . SER A 1 273 ? 17.345 57.327 -34.486 1.00 19.34 269 SER A N 1
ATOM 2111 C CA . SER A 1 273 ? 18.049 57.985 -35.579 1.00 19.69 269 SER A CA 1
ATOM 2112 C C . SER A 1 273 ? 18.196 59.455 -35.275 1.00 19.09 269 SER A C 1
ATOM 2113 O O . SER A 1 273 ? 17.573 59.999 -34.343 1.00 18.90 269 SER A O 1
ATOM 2116 N N . TYR A 1 274 ? 19.035 60.127 -36.055 1.00 18.62 270 TYR A N 1
ATOM 2117 C CA . TYR A 1 274 ? 19.231 61.528 -35.852 1.00 18.57 270 TYR A CA 1
ATOM 2118 C C . TYR A 1 274 ? 19.811 62.094 -37.145 1.00 19.04 270 TYR A C 1
ATOM 2119 O O . TYR A 1 274 ? 20.518 61.398 -37.873 1.00 18.99 270 TYR A O 1
ATOM 2128 N N . THR A 1 275 ? 19.513 63.361 -37.400 1.00 18.67 271 THR A N 1
ATOM 2129 C CA . THR A 1 275 ? 20.029 64.032 -38.608 1.00 20.52 271 THR A CA 1
ATOM 2130 C C . THR A 1 275 ? 20.855 65.266 -38.255 1.00 21.21 271 THR A C 1
ATOM 2131 O O . THR A 1 275 ? 20.463 66.055 -37.374 1.00 22.08 271 THR A O 1
ATOM 2135 N N . CYS A 1 276 ? 21.999 65.412 -38.927 1.00 21.73 272 CYS A N 1
ATOM 2136 C CA . CYS A 1 276 ? 22.889 66.568 -38.830 1.00 22.05 272 CYS A CA 1
ATOM 2137 C C . CYS A 1 276 ? 22.696 67.361 -40.118 1.00 21.59 272 CYS A C 1
ATOM 2138 O O . CYS A 1 276 ? 22.596 66.759 -41.191 1.00 21.42 272 CYS A O 1
ATOM 2141 N N . VAL A 1 277 ? 22.624 68.685 -40.012 1.00 21.53 273 VAL A N 1
ATOM 2142 C CA . VAL A 1 277 ? 22.520 69.555 -41.188 1.00 21.25 273 VAL A CA 1
ATOM 2143 C C . VAL A 1 277 ? 23.724 70.489 -41.243 1.00 21.26 273 VAL A C 1
ATOM 2144 O O . VAL A 1 277 ? 24.057 71.135 -40.256 1.00 21.35 273 VAL A O 1
ATOM 2148 N N . GLY A 1 278 ? 24.392 70.541 -42.394 1.00 20.01 274 GLY A N 1
ATOM 2149 C CA . GLY A 1 278 ? 25.555 71.418 -42.563 1.00 21.07 274 GLY A CA 1
ATOM 2150 C C . GLY A 1 278 ? 25.485 72.098 -43.906 1.00 21.02 274 GLY A C 1
ATOM 2151 O O . GLY A 1 278 ? 24.709 71.683 -44.747 1.00 22.49 274 GLY A O 1
ATOM 2152 N N . SER A 1 279 ? 26.258 73.158 -44.097 1.00 20.26 275 SER A N 1
ATOM 2153 C CA . SER A 1 279 ? 26.179 73.887 -45.361 1.00 19.82 275 SER A CA 1
ATOM 2154 C C . SER A 1 279 ? 27.556 74.202 -45.914 1.00 18.34 275 SER A C 1
ATOM 2155 O O . SER A 1 279 ? 28.550 74.369 -45.178 1.00 17.82 275 SER A O 1
ATOM 2158 N N . ILE A 1 280 ? 27.607 74.225 -47.229 1.00 16.09 276 ILE A N 1
ATOM 2159 C CA . ILE A 1 280 ? 28.800 74.658 -47.950 1.00 15.82 276 ILE A CA 1
ATOM 2160 C C . ILE A 1 280 ? 28.491 75.981 -48.603 1.00 16.04 276 ILE A C 1
ATOM 2161 O O . ILE A 1 280 ? 27.440 76.118 -49.279 1.00 16.59 276 ILE A O 1
ATOM 2166 N N . THR A 1 281 ? 29.389 76.943 -48.407 1.00 14.92 277 THR A N 1
ATOM 2167 C CA . THR A 1 281 ? 29.233 78.262 -49.041 1.00 16.29 277 THR A CA 1
ATOM 2168 C C . THR A 1 281 ? 30.356 78.537 -50.032 1.00 16.51 277 THR A C 1
ATOM 2169 O O . THR A 1 281 ? 31.356 77.845 -50.053 1.00 16.36 277 THR A O 1
ATOM 2173 N N . LEU A 1 282 ? 30.178 79.575 -50.862 1.00 16.37 278 LEU A N 1
ATOM 2174 C CA . LEU A 1 282 ? 31.121 79.862 -51.926 1.00 18.13 278 LEU A CA 1
ATOM 2175 C C . LEU A 1 282 ? 31.750 81.233 -51.758 1.00 19.69 278 LEU A C 1
ATOM 2176 O O . LEU A 1 282 ? 31.049 82.204 -51.427 1.00 19.89 278 LEU A O 1
ATOM 2181 N N . LYS A 1 283 ? 33.056 81.297 -52.011 1.00 22.24 279 LYS A N 1
ATOM 2182 C CA . LYS A 1 283 ? 33.791 82.544 -52.123 1.00 25.05 279 LYS A CA 1
ATOM 2183 C C . LYS A 1 283 ? 33.949 82.885 -53.595 1.00 26.44 279 LYS A C 1
ATOM 2184 O O . LYS A 1 283 ? 34.433 82.051 -54.368 1.00 26.00 279 LYS A O 1
ATOM 2190 N N . ALA A 1 284 ? 33.551 84.107 -53.961 1.00 28.82 280 ALA A N 1
ATOM 2191 C CA . ALA A 1 284 ? 33.919 84.730 -55.230 1.00 32.26 280 ALA A CA 1
ATOM 2192 C C . ALA A 1 284 ? 33.191 84.134 -56.428 1.00 34.05 280 ALA A C 1
ATOM 2193 O O . ALA A 1 284 ? 33.340 84.600 -57.575 1.00 36.06 280 ALA A O 1
#

Organism: Oryctolagus cuniculus (NCBI:txid9986)

Foldseek 3Di:
DDFWKDWPFAWEADEEEAFAKDKTKTFIDTDPPKDKWKDFQNHTDDPDDQWDWDADNRMIMIMRRGDDQVRWGKMKMKIGDPVGIDMHIYTYHYWYWKDWPAAWDAEDEAEAQAKDKTKTFIDIDPPKDKFKDFPRHTDDDDPQWHWDADPRMTMTMGGRDDQVSFGKMKIKIGDPHGIDIHMYTYGYWYWKDQPDADAEAEDEAQAKDKDKTFIDIGDDKDKWKDDPPDTDDDDDAWDWDRDPTMTMIMGGRDDPVQFFKMKMWIGDPHYIYIHIYGYHYDD

Radius of gyration: 38.05 Å; Cα contacts (8 Å, |Δi|>4): 731; chains: 1; bounding box: 44×89×97 Å